Protein AF-A0A8C7Y6M4-F1 (afdb_monomer)

pLDDT: mean 75.12, std 17.54, range [33.47, 97.0]

Secondary structure (DSSP, 8-state):
------------TT-TT-EEETTTTEEEEESSSS-EEEE-TTSPPPHHHHHHHHHHHHHTT--S--SPPPTT----TTS-----B-TTSPBPSEEE-SSS-EEEB-TTS-B-B--B-TT--------PPP--EETTEEPP-SS-------SS--B----TTHHHHHHHHHHHHHHHHHHHHHHHHHSPPP----------

Mean predicted aligned error: 16.29 Å

Nearest PDB structures (foldseek):
  7e5n-assembly1_A  TM=7.421E-01  e=2.766E-10  Homo sapiens
  7pee-assembly1_D  TM=7.425E-01  e=8.033E-10  Homo sapiens
  4mzv-assembly1_A-2  TM=7.504E-01  e=1.705E-09  Homo sapiens
  6i07-assembly1_D  TM=7.768E-01  e=2.376E-08  Homo sapiens
  7e5n-assembly1_C  TM=7.749E-01  e=1.140E-07  Homo sapiens

Radius of gyration: 32.83 Å; Cα contacts (8 Å, |Δi|>4): 207; chains: 1; bounding box: 88×49×123 Å

Structure (mmCIF, N/CA/C/O backbone):
data_AF-A0A8C7Y6M4-F1
#
_entry.id   AF-A0A8C7Y6M4-F1
#
loop_
_atom_site.group_PDB
_atom_site.id
_atom_site.type_symbol
_atom_site.label_atom_id
_atom_site.label_alt_id
_atom_site.label_comp_id
_atom_site.label_asym_id
_atom_site.label_entity_id
_atom_site.label_seq_id
_atom_site.pdbx_PDB_ins_code
_atom_site.Cartn_x
_atom_site.Cartn_y
_atom_site.Cartn_z
_atom_site.occupancy
_atom_site.B_iso_or_equiv
_atom_site.auth_seq_id
_atom_site.auth_comp_id
_atom_site.auth_asym_id
_atom_site.auth_atom_id
_atom_site.pdbx_PDB_model_num
ATOM 1 N N . MET A 1 1 ? -17.986 21.086 43.541 1.00 33.47 1 MET A N 1
ATOM 2 C CA . MET A 1 1 ? -17.209 19.844 43.356 1.00 33.47 1 MET A CA 1
ATOM 3 C C . MET A 1 1 ? -17.402 19.423 41.911 1.00 33.47 1 MET A C 1
ATOM 5 O O . MET A 1 1 ? -18.517 19.084 41.542 1.00 33.47 1 MET A O 1
ATOM 9 N N . VAL A 1 2 ? -16.382 19.585 41.070 1.00 33.97 2 VAL A N 1
ATOM 10 C CA . VAL A 1 2 ? -16.442 19.147 39.669 1.00 33.97 2 VAL A CA 1
ATOM 11 C C . VAL A 1 2 ? -16.167 17.649 39.679 1.00 33.97 2 VAL A C 1
ATOM 13 O O . VAL A 1 2 ? -15.094 17.223 40.099 1.00 33.97 2 VAL A O 1
ATOM 16 N N . VAL A 1 3 ? -17.170 16.852 39.317 1.00 37.72 3 VAL A N 1
ATOM 17 C CA . VAL A 1 3 ? -17.054 15.396 39.217 1.00 37.72 3 VAL A CA 1
ATOM 18 C C . VAL A 1 3 ? -16.193 15.103 37.990 1.00 37.72 3 VAL A C 1
ATOM 20 O O . VAL A 1 3 ? -16.656 15.220 36.859 1.00 37.72 3 VAL A O 1
ATOM 23 N N . GLY A 1 4 ? -14.914 14.795 38.209 1.00 37.56 4 GLY A N 1
ATOM 24 C CA . GLY A 1 4 ? -14.035 14.286 37.164 1.00 37.56 4 GLY A CA 1
ATOM 25 C C . GLY A 1 4 ? -14.528 12.909 36.740 1.00 37.56 4 GLY A C 1
ATOM 26 O O . GLY A 1 4 ? -14.414 11.952 37.503 1.00 37.56 4 GLY A O 1
ATOM 27 N N . ALA A 1 5 ? -15.120 12.819 35.550 1.00 41.88 5 ALA A N 1
ATOM 28 C CA . ALA A 1 5 ? -15.470 11.546 34.943 1.00 41.88 5 ALA A CA 1
ATOM 29 C C . ALA A 1 5 ? -14.181 10.734 34.749 1.00 41.88 5 ALA A C 1
ATOM 31 O O . ALA A 1 5 ? -13.287 11.136 34.005 1.00 41.88 5 ALA A O 1
ATOM 32 N N . SER A 1 6 ? -14.070 9.612 35.460 1.00 43.50 6 SER A N 1
ATOM 33 C CA . SER A 1 6 ? -13.035 8.610 35.222 1.00 43.50 6 SER A CA 1
ATOM 34 C C . SER A 1 6 ? -13.228 8.091 33.798 1.00 43.50 6 SER A C 1
ATOM 36 O O . SER A 1 6 ? -14.202 7.395 33.516 1.00 43.50 6 SER A O 1
ATOM 38 N N . ALA A 1 7 ? -12.357 8.504 32.877 1.00 52.38 7 ALA A N 1
ATOM 39 C CA . ALA A 1 7 ? -12.325 7.945 31.536 1.00 52.38 7 ALA A CA 1
ATOM 40 C C . ALA A 1 7 ? -11.950 6.465 31.676 1.00 52.38 7 ALA A C 1
ATOM 42 O O . ALA A 1 7 ? -10.819 6.141 32.032 1.00 52.38 7 ALA A O 1
ATOM 43 N N . GLN A 1 8 ? -12.917 5.571 31.470 1.00 54.97 8 GLN A N 1
ATOM 44 C CA . GLN A 1 8 ? -12.638 4.150 31.319 1.00 54.97 8 GLN A CA 1
ATOM 45 C C . GLN A 1 8 ? -11.722 3.984 30.111 1.00 54.97 8 GLN A C 1
ATOM 47 O O . GLN A 1 8 ? -12.104 4.276 28.978 1.00 54.97 8 GLN A O 1
ATOM 52 N N . ASP A 1 9 ? -10.490 3.585 30.403 1.00 70.44 9 ASP A N 1
ATOM 53 C CA . ASP A 1 9 ? -9.449 3.335 29.424 1.00 70.44 9 ASP A CA 1
ATOM 54 C C . ASP A 1 9 ? -9.858 2.093 28.634 1.00 70.44 9 ASP A C 1
ATOM 56 O O . ASP A 1 9 ? -9.961 0.994 29.187 1.00 70.44 9 ASP A O 1
ATOM 60 N N . CYS A 1 10 ? -10.187 2.266 27.359 1.00 84.31 10 CYS A N 1
ATOM 61 C CA . CYS A 1 10 ? -10.513 1.145 26.500 1.00 84.31 10 CYS A CA 1
ATOM 62 C C . CYS A 1 10 ? -9.476 0.966 25.415 1.00 84.31 10 CYS A C 1
ATOM 64 O O . CYS A 1 10 ? -8.839 1.912 24.967 1.00 84.31 10 CYS A O 1
ATOM 66 N N . LYS A 1 11 ? -9.264 -0.291 25.033 1.00 86.06 11 LYS A N 1
ATOM 67 C CA . LYS A 1 11 ? -8.116 -0.699 24.235 1.00 86.06 11 LYS A CA 1
ATOM 68 C C . LYS A 1 11 ? -8.550 -1.591 23.087 1.00 86.06 11 LYS A C 1
ATOM 70 O O . LYS A 1 11 ? -9.397 -2.464 23.246 1.00 86.06 11 LYS A O 1
ATOM 75 N N . CYS A 1 12 ? -7.911 -1.396 21.942 1.00 87.88 12 CYS A N 1
ATOM 76 C CA . CYS A 1 12 ? -8.071 -2.253 20.780 1.00 87.88 12 CYS A CA 1
ATOM 77 C C . CYS A 1 12 ? -7.123 -3.455 20.887 1.00 87.88 1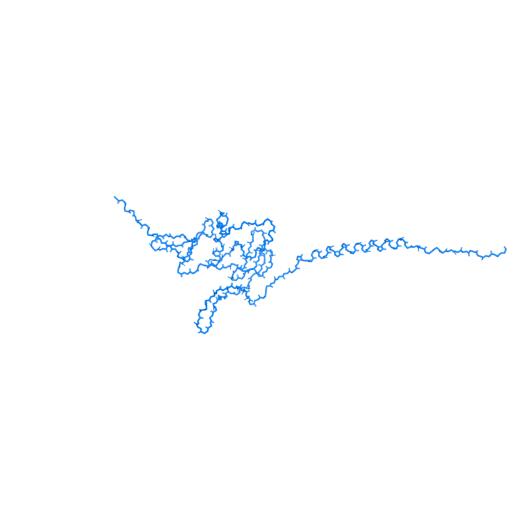2 CYS A C 1
ATOM 79 O O . CYS A 1 12 ? -5.908 -3.299 20.756 1.00 87.88 12 CYS A O 1
ATOM 81 N N . GLU A 1 13 ? -7.647 -4.660 21.118 1.00 84.31 13 GLU A N 1
ATOM 82 C CA . GLU A 1 13 ? -6.809 -5.867 21.226 1.00 84.31 13 GLU A CA 1
ATOM 83 C C . GLU A 1 13 ? -6.108 -6.204 19.903 1.00 84.31 13 GLU A C 1
ATOM 85 O O . GLU A 1 13 ? -4.919 -6.518 19.880 1.00 84.31 13 GLU A O 1
ATOM 90 N N . ASN A 1 14 ? -6.828 -6.061 18.788 1.00 82.44 14 ASN A N 1
ATOM 91 C CA . ASN A 1 14 ? -6.356 -6.445 17.458 1.00 82.44 14 ASN A CA 1
ATOM 92 C C . ASN A 1 14 ? -5.473 -5.386 16.774 1.00 82.44 14 ASN A C 1
ATOM 94 O O . ASN A 1 14 ? -5.022 -5.609 15.651 1.00 82.44 14 ASN A O 1
ATOM 98 N N . MET A 1 15 ? -5.230 -4.231 17.411 1.00 86.88 15 MET A N 1
ATOM 99 C CA . MET A 1 15 ? -4.454 -3.145 16.809 1.00 86.88 15 MET A CA 1
ATOM 100 C C . MET A 1 15 ? -3.621 -2.379 17.839 1.00 86.88 15 MET A C 1
ATOM 102 O O . MET A 1 15 ? -4.093 -1.459 18.503 1.00 86.88 15 MET A O 1
ATOM 106 N N . LYS A 1 16 ? -2.329 -2.723 17.922 1.00 86.31 16 LYS A N 1
ATOM 107 C CA . LYS A 1 16 ? -1.387 -2.147 18.898 1.00 86.31 16 LYS A CA 1
ATOM 108 C C . LYS A 1 16 ? -1.170 -0.638 18.735 1.00 86.31 16 LYS A C 1
ATOM 110 O O . LYS A 1 16 ? -0.804 0.023 19.701 1.00 86.31 16 LYS A O 1
ATOM 115 N N . TRP A 1 17 ? -1.337 -0.102 17.527 1.00 88.44 17 TRP A N 1
ATOM 116 C CA . TRP A 1 17 ? -1.094 1.318 17.238 1.00 88.44 17 TRP A CA 1
ATOM 117 C C . TRP A 1 17 ? -2.363 2.175 17.267 1.00 88.44 17 TRP A C 1
ATOM 119 O O . TRP A 1 17 ? -2.316 3.314 16.810 1.00 88.44 17 TRP 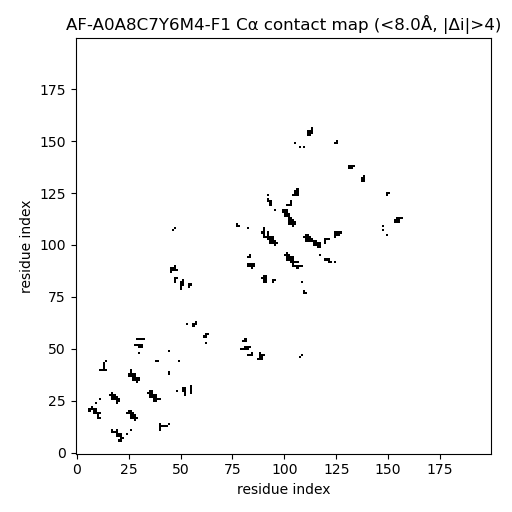A O 1
ATOM 129 N N . ALA A 1 18 ? -3.481 1.634 17.757 1.00 91.19 18 ALA A N 1
ATOM 130 C CA . ALA A 1 18 ? -4.722 2.381 17.887 1.00 91.19 18 ALA A CA 1
ATOM 131 C C . ALA A 1 18 ? -4.731 3.255 19.146 1.00 91.19 18 ALA A C 1
ATOM 133 O O . ALA A 1 18 ? -4.319 2.809 20.218 1.00 91.19 18 ALA A O 1
ATOM 134 N N . SER A 1 19 ? -5.267 4.463 19.010 1.00 91.81 19 SER A N 1
ATOM 135 C CA . SER A 1 19 ? -5.613 5.354 20.117 1.00 91.81 19 SER A CA 1
ATOM 136 C C . SER A 1 19 ? -7.120 5.297 20.322 1.00 91.81 19 SER A C 1
ATOM 138 O O . SER A 1 19 ? -7.868 5.539 19.381 1.00 91.81 19 SER A O 1
ATOM 140 N N . CYS A 1 20 ? -7.572 4.958 21.526 1.00 92.06 20 CYS A N 1
ATOM 141 C CA . CYS A 1 20 ? -8.987 4.760 21.829 1.00 92.06 20 CYS A CA 1
ATOM 142 C C . CYS A 1 20 ? -9.438 5.696 22.951 1.00 92.06 20 CYS A C 1
ATOM 144 O O . CYS A 1 20 ? -8.702 5.891 23.918 1.00 92.06 20 CYS A O 1
ATOM 146 N N . THR A 1 21 ? -10.636 6.269 22.834 1.00 90.25 21 THR A N 1
ATOM 147 C CA . THR A 1 21 ? -11.189 7.190 23.836 1.00 90.25 21 THR A CA 1
ATOM 148 C C . THR A 1 21 ? -12.655 6.889 24.162 1.00 90.25 21 THR A C 1
ATOM 150 O O . THR A 1 21 ? -13.462 6.592 23.281 1.00 90.25 21 THR A O 1
ATOM 153 N N . GLY A 1 22 ? -12.986 7.012 25.455 1.00 80.94 22 GLY A N 1
ATOM 154 C CA . GLY A 1 22 ? -14.348 7.106 25.993 1.00 80.94 22 GLY A CA 1
ATOM 155 C C . GLY A 1 22 ? -15.221 5.839 25.937 1.00 80.94 22 GLY A C 1
ATOM 156 O O . GLY A 1 22 ? -14.836 4.816 25.379 1.00 80.94 22 GLY A O 1
ATOM 157 N N . PRO A 1 23 ? -16.433 5.914 26.520 1.00 78.56 23 PRO A N 1
ATOM 158 C CA . PRO A 1 23 ? -17.552 5.026 26.213 1.00 78.56 23 PRO A CA 1
ATO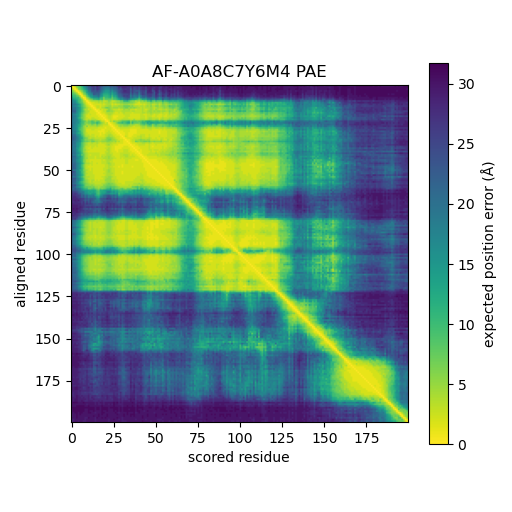M 159 C C . PRO A 1 23 ? -18.644 5.765 25.394 1.00 78.56 23 PRO A C 1
ATOM 161 O O . PRO A 1 23 ? -19.162 6.779 25.866 1.00 78.56 23 PRO A O 1
ATOM 164 N N . PRO A 1 24 ? -19.060 5.278 24.204 1.00 80.81 24 PRO A N 1
ATOM 165 C CA . PRO A 1 24 ? -18.582 4.081 23.511 1.00 80.81 24 PRO A CA 1
ATOM 166 C C . PRO A 1 24 ? -17.157 4.259 22.972 1.00 80.81 24 PRO A C 1
ATOM 168 O O . PRO A 1 24 ? -16.779 5.354 22.572 1.00 80.81 24 PRO A O 1
ATOM 171 N N . CYS A 1 25 ? -16.392 3.168 22.935 1.00 85.25 25 CYS A N 1
ATOM 172 C CA . CYS A 1 25 ? -14.990 3.192 22.528 1.00 85.25 25 CYS A CA 1
ATOM 173 C C . CYS A 1 25 ? -14.816 3.582 21.072 1.00 85.25 25 CYS A C 1
ATOM 175 O O . CYS A 1 25 ? -15.139 2.812 20.166 1.00 85.25 25 CYS A O 1
ATOM 177 N N . GLN A 1 26 ? -14.261 4.770 20.864 1.00 90.44 26 GLN A N 1
ATOM 178 C CA . GLN A 1 26 ? -13.880 5.259 19.551 1.00 90.44 26 GLN A CA 1
ATOM 179 C C . GLN A 1 26 ? -12.375 5.106 19.400 1.00 90.44 26 GLN A C 1
ATOM 181 O O . GLN A 1 26 ? -11.612 5.720 20.139 1.00 90.44 26 GLN A O 1
ATOM 186 N N . CYS A 1 27 ? -11.957 4.263 18.459 1.00 92.44 27 CYS A N 1
ATOM 187 C CA . CYS A 1 27 ? -10.555 3.968 18.206 1.00 92.44 27 CYS A CA 1
ATOM 188 C C . CYS A 1 27 ? -10.128 4.508 16.845 1.00 92.44 27 CYS A C 1
ATOM 190 O O . CYS A 1 27 ? -10.840 4.345 15.852 1.00 92.44 27 CYS A O 1
ATOM 192 N N . THR A 1 28 ? -8.945 5.108 16.789 1.00 94.25 28 THR A N 1
ATOM 193 C CA . THR A 1 28 ? -8.355 5.649 15.565 1.00 94.25 28 THR A CA 1
ATOM 194 C C . THR A 1 28 ? -6.918 5.179 15.378 1.00 94.25 28 THR A C 1
ATOM 196 O O . THR A 1 28 ? -6.249 4.769 16.328 1.00 94.25 28 THR A O 1
ATOM 199 N N . ILE A 1 29 ? -6.436 5.227 14.137 1.00 93.81 29 ILE A N 1
ATOM 200 C CA . ILE A 1 29 ? -5.030 5.002 13.781 1.00 93.81 29 ILE A CA 1
ATOM 201 C C . ILE A 1 29 ? -4.498 6.196 12.978 1.00 93.81 29 ILE A C 1
ATOM 203 O O . ILE A 1 29 ? -5.203 6.680 12.090 1.00 93.81 29 ILE A O 1
ATOM 207 N N . PRO A 1 30 ? -3.261 6.652 13.228 1.00 93.44 30 PRO A N 1
ATOM 208 C CA . PRO A 1 30 ? -2.703 7.794 12.513 1.00 93.44 30 PRO A CA 1
ATOM 209 C C . PRO A 1 30 ? -2.204 7.362 11.129 1.00 93.44 30 PRO A C 1
ATOM 211 O O . PRO A 1 30 ? -1.153 6.727 11.014 1.00 93.44 30 PRO A O 1
ATOM 214 N N . LEU A 1 31 ? -2.951 7.689 10.071 1.00 91.94 31 LEU A N 1
ATOM 215 C CA . LEU A 1 31 ? -2.537 7.411 8.689 1.00 91.94 31 LEU A CA 1
ATOM 216 C C . LEU A 1 31 ? -1.496 8.420 8.205 1.00 91.94 31 LEU A C 1
ATOM 218 O O . LEU A 1 31 ? -0.545 8.059 7.518 1.00 91.94 31 LEU A O 1
ATOM 222 N N . THR A 1 32 ? -1.658 9.692 8.556 1.00 89.56 32 THR A N 1
ATOM 223 C CA . THR A 1 32 ? -0.681 10.745 8.249 1.00 89.56 32 THR A CA 1
ATOM 224 C C . THR A 1 32 ? -0.407 11.572 9.504 1.00 89.56 32 THR A C 1
ATOM 226 O O . THR A 1 32 ? -0.785 11.185 10.608 1.00 89.56 32 THR A O 1
ATOM 229 N N . ARG A 1 33 ? 0.306 12.696 9.377 1.00 88.38 33 ARG A N 1
ATOM 230 C CA . ARG A 1 33 ? 0.545 13.595 10.518 1.00 88.38 33 ARG A CA 1
ATOM 231 C C . ARG A 1 33 ? -0.737 14.260 11.020 1.00 88.38 33 ARG A C 1
ATOM 233 O O . ARG A 1 33 ? -0.807 14.556 12.206 1.00 88.38 33 ARG A O 1
ATOM 240 N N . ASP A 1 34 ? -1.713 14.424 10.132 1.00 90.62 34 ASP A N 1
ATOM 241 C CA . ASP A 1 34 ? -2.904 15.246 10.360 1.00 90.62 34 ASP A CA 1
ATOM 242 C C . ASP A 1 34 ? -4.213 14.458 10.185 1.00 90.62 34 ASP A C 1
ATOM 244 O O . ASP A 1 34 ? -5.295 15.004 10.382 1.00 90.62 34 ASP A O 1
ATOM 248 N N . VAL A 1 35 ? -4.132 13.181 9.789 1.00 92.12 35 VAL A N 1
ATOM 249 C CA . VAL A 1 35 ? -5.301 12.339 9.508 1.00 92.12 35 VAL A CA 1
ATOM 250 C C . VAL A 1 35 ? -5.287 11.095 10.382 1.00 92.12 35 VAL A C 1
ATOM 252 O O . VAL A 1 35 ? -4.460 10.195 10.199 1.00 92.12 35 VAL A O 1
ATOM 255 N N . ASP A 1 36 ? -6.285 11.031 11.258 1.00 93.06 36 ASP A N 1
ATOM 256 C CA . ASP A 1 36 ? -6.616 9.870 12.071 1.00 93.06 36 ASP A CA 1
ATOM 257 C C . ASP A 1 36 ? -7.799 9.119 11.453 1.00 93.06 36 ASP A C 1
ATOM 259 O O . ASP A 1 36 ? -8.887 9.662 11.265 1.00 93.06 36 ASP A O 1
ATOM 263 N N . GLN A 1 37 ? -7.586 7.845 11.134 1.00 93.69 37 GLN A N 1
ATOM 264 C CA . GLN A 1 37 ? -8.600 6.982 10.544 1.00 93.69 37 GLN A CA 1
ATOM 265 C C . GLN A 1 37 ? -9.360 6.237 11.644 1.00 93.69 37 GLN A C 1
ATOM 267 O O . GLN A 1 37 ? -8.730 5.477 12.386 1.00 93.69 37 GLN A O 1
ATOM 272 N N . PRO A 1 38 ? -10.694 6.381 11.742 1.00 92.56 38 PRO A N 1
ATOM 273 C CA . PRO A 1 38 ? -11.496 5.575 12.653 1.00 92.56 38 PRO A CA 1
ATOM 274 C C . PRO A 1 38 ? -11.465 4.099 12.249 1.00 92.56 38 PRO A C 1
ATOM 276 O O . PRO A 1 38 ? -11.530 3.764 11.060 1.00 92.56 38 PRO A O 1
ATOM 279 N N . ILE A 1 39 ? -11.385 3.222 13.250 1.00 91.31 39 ILE A N 1
ATOM 280 C CA . ILE A 1 39 ? -11.340 1.770 13.073 1.00 91.31 39 ILE A CA 1
ATOM 281 C C . ILE A 1 39 ? -12.340 1.048 13.977 1.00 91.31 39 ILE A C 1
ATOM 283 O O . ILE A 1 39 ? -12.639 1.470 15.092 1.00 91.31 39 ILE A O 1
ATOM 287 N N . ASP A 1 40 ? -12.819 -0.091 13.486 1.00 89.56 40 ASP A N 1
ATOM 288 C CA . ASP A 1 40 ? -13.635 -1.043 14.238 1.00 89.56 40 ASP A CA 1
ATOM 289 C C . ASP A 1 40 ? -12.729 -2.151 14.789 1.00 89.56 40 ASP A C 1
ATOM 291 O O . ASP A 1 40 ? -12.228 -2.983 14.032 1.00 89.56 40 ASP A O 1
ATOM 295 N N . CYS A 1 41 ? -12.527 -2.175 16.108 1.00 87.69 41 CYS A N 1
ATOM 296 C CA . CYS A 1 41 ? -11.667 -3.152 16.788 1.00 87.69 41 CYS A CA 1
ATOM 297 C C . CYS A 1 41 ? -12.171 -4.601 16.722 1.00 87.69 41 CYS A C 1
ATOM 299 O O . CYS A 1 41 ? -11.412 -5.532 17.012 1.00 87.69 41 CYS A O 1
ATOM 301 N N . SER A 1 42 ? -13.422 -4.802 16.303 1.00 86.69 42 SER A N 1
ATOM 302 C CA . SER A 1 42 ? -14.012 -6.124 16.064 1.00 86.69 42 SER A CA 1
ATOM 303 C C . SER A 1 42 ? -13.553 -6.733 14.736 1.00 86.69 42 SER A C 1
ATOM 305 O O . SER A 1 42 ? -13.756 -7.922 14.490 1.00 86.69 42 SER A O 1
ATOM 307 N N . LYS A 1 43 ? -12.956 -5.925 13.852 1.00 87.81 43 LYS A N 1
ATOM 308 C CA . LYS A 1 43 ? -12.493 -6.331 12.524 1.00 87.81 43 LYS A CA 1
ATOM 309 C C . LYS A 1 43 ? -10.990 -6.120 12.399 1.00 87.81 43 LYS A C 1
ATOM 311 O O . LYS A 1 43 ? -10.385 -5.289 13.067 1.00 87.81 43 LYS A O 1
ATOM 316 N N . LEU A 1 44 ? -10.382 -6.882 11.494 1.00 88.94 44 LEU A N 1
ATOM 317 C CA . LEU A 1 44 ? -8.996 -6.644 11.114 1.00 88.94 44 LEU A CA 1
ATOM 318 C C . LEU A 1 44 ? -8.902 -5.332 10.334 1.00 88.94 44 LEU A C 1
ATOM 320 O O . LEU A 1 44 ? -9.652 -5.117 9.380 1.00 88.94 44 LEU A O 1
ATOM 324 N N . VAL A 1 45 ? -7.952 -4.488 10.730 1.00 91.50 45 VAL A N 1
ATOM 325 C CA . VAL A 1 45 ? -7.638 -3.249 10.017 1.00 91.50 45 VAL A CA 1
ATOM 326 C C . VAL A 1 45 ? -7.110 -3.592 8.614 1.00 91.50 45 VAL A C 1
ATOM 328 O O . VAL A 1 45 ? -6.272 -4.491 8.484 1.00 91.50 45 VAL A O 1
ATOM 331 N N . PRO A 1 46 ? -7.567 -2.896 7.557 1.00 92.25 46 PRO A N 1
ATOM 332 C CA . PRO A 1 46 ? -7.085 -3.114 6.198 1.00 92.25 46 PRO A CA 1
ATOM 333 C C . PRO A 1 46 ? -5.561 -3.002 6.067 1.00 92.25 46 PRO A C 1
ATOM 335 O O . PRO A 1 46 ? -4.928 -2.117 6.646 1.00 92.25 46 PRO A O 1
ATOM 338 N N . LYS A 1 47 ? -4.966 -3.874 5.242 1.00 90.44 47 LYS A N 1
ATOM 339 C CA . LYS A 1 47 ? -3.507 -3.949 5.051 1.00 90.44 47 LYS A CA 1
ATOM 340 C C . LYS A 1 47 ? -2.904 -2.623 4.573 1.00 90.44 47 LYS A C 1
ATOM 342 O O . LYS A 1 47 ? -1.831 -2.262 5.045 1.00 90.44 47 LYS A O 1
ATOM 347 N N . CYS A 1 48 ? -3.584 -1.892 3.685 1.00 92.56 48 CYS A N 1
ATOM 348 C CA . CYS A 1 48 ? -3.082 -0.612 3.179 1.00 92.56 48 CYS A CA 1
ATOM 349 C C . CYS A 1 48 ? -2.915 0.415 4.307 1.00 92.56 48 CYS A C 1
ATOM 351 O O . CYS A 1 48 ? -1.856 1.024 4.441 1.00 92.56 48 CYS A O 1
ATOM 353 N N . PHE A 1 49 ? -3.918 0.534 5.184 1.00 94.44 49 PHE A N 1
ATOM 354 C CA . PHE A 1 49 ? -3.845 1.399 6.360 1.00 94.44 49 PHE A CA 1
ATOM 355 C C . PHE A 1 49 ? -2.718 0.985 7.303 1.00 94.44 49 PHE A C 1
ATOM 357 O O . PHE A 1 49 ? -1.941 1.836 7.723 1.00 94.44 49 PHE A O 1
ATOM 364 N N . LEU A 1 50 ? -2.568 -0.313 7.582 1.00 92.25 50 LEU A N 1
ATOM 365 C CA . LEU A 1 50 ? -1.470 -0.813 8.417 1.00 92.25 50 LEU A CA 1
ATOM 366 C C . LEU A 1 50 ? -0.093 -0.462 7.841 1.00 92.25 50 LEU A C 1
ATOM 368 O O . LEU A 1 50 ? 0.776 -0.000 8.577 1.00 92.25 50 LEU A O 1
ATOM 372 N N . MET A 1 51 ? 0.097 -0.642 6.532 1.00 91.00 51 MET A N 1
ATOM 373 C CA . MET A 1 51 ? 1.346 -0.288 5.854 1.00 91.00 51 MET A CA 1
ATOM 374 C C . MET A 1 51 ? 1.620 1.216 5.923 1.00 91.00 51 MET A C 1
ATOM 376 O O . MET A 1 51 ? 2.741 1.614 6.232 1.00 91.00 51 MET A O 1
ATOM 380 N N . LYS A 1 52 ? 0.598 2.052 5.711 1.00 92.38 52 LYS A N 1
ATOM 381 C CA . LYS A 1 52 ? 0.718 3.510 5.823 1.00 92.38 52 LYS A CA 1
ATOM 382 C C . LYS A 1 52 ? 1.088 3.954 7.248 1.00 92.38 52 LYS A C 1
ATOM 384 O O . LYS A 1 52 ? 2.014 4.746 7.412 1.00 92.38 52 LYS A O 1
ATOM 389 N N . VAL A 1 53 ? 0.449 3.391 8.279 1.00 92.62 53 VAL A N 1
ATOM 390 C CA . VAL A 1 53 ? 0.798 3.663 9.689 1.00 92.62 53 VAL A CA 1
ATOM 391 C C . VAL A 1 53 ? 2.246 3.257 9.981 1.00 92.62 53 VAL A C 1
ATOM 393 O O . VAL A 1 53 ? 2.980 4.027 10.598 1.00 92.62 53 VAL A O 1
ATOM 396 N N . GLU A 1 54 ? 2.689 2.082 9.523 1.00 90.19 54 GLU A N 1
ATOM 397 C CA . GLU A 1 54 ? 4.072 1.626 9.729 1.00 90.19 54 GLU A CA 1
ATOM 398 C C . GLU A 1 54 ? 5.078 2.576 9.065 1.00 90.19 54 GLU A C 1
ATOM 400 O O . GLU A 1 54 ? 6.085 2.938 9.674 1.00 90.19 54 GLU A O 1
ATOM 405 N N . MET A 1 55 ? 4.791 3.058 7.850 1.00 88.25 55 MET A N 1
ATOM 406 C CA . MET A 1 55 ? 5.661 4.025 7.172 1.00 88.25 55 MET A CA 1
ATOM 407 C C . MET A 1 55 ? 5.689 5.381 7.878 1.00 88.25 55 MET A C 1
ATOM 409 O O . MET A 1 55 ? 6.762 5.970 8.030 1.00 88.25 55 MET A O 1
ATOM 413 N N . LEU A 1 56 ? 4.552 5.852 8.399 1.00 90.06 56 LEU A N 1
ATOM 414 C CA . LEU A 1 56 ? 4.508 7.060 9.220 1.00 90.06 56 LEU A CA 1
ATOM 415 C C . LEU A 1 56 ? 5.345 6.898 10.495 1.00 90.06 56 LEU A C 1
ATOM 417 O O . LEU A 1 56 ? 6.115 7.795 10.843 1.00 90.06 56 LEU A O 1
ATOM 421 N N . ARG A 1 57 ? 5.238 5.761 11.187 1.00 89.75 57 ARG A N 1
ATOM 422 C CA . ARG A 1 57 ? 6.036 5.469 12.390 1.00 89.75 57 ARG A CA 1
ATOM 423 C C . ARG A 1 57 ? 7.526 5.420 12.069 1.00 89.75 57 ARG A C 1
ATOM 425 O O . ARG A 1 57 ? 8.321 6.054 12.763 1.00 89.75 57 ARG A O 1
ATOM 432 N N . ARG A 1 58 ? 7.892 4.768 10.964 1.00 86.06 58 ARG A N 1
ATOM 433 C CA . ARG A 1 58 ? 9.263 4.738 10.444 1.00 86.06 58 ARG A CA 1
ATOM 434 C C . ARG A 1 58 ? 9.791 6.141 10.146 1.00 86.06 58 ARG A C 1
ATOM 436 O O . ARG A 1 58 ? 10.913 6.457 10.529 1.00 86.06 58 ARG A O 1
ATOM 443 N N . SER A 1 59 ? 8.966 7.016 9.564 1.00 85.25 59 SER A N 1
ATOM 444 C CA . SER A 1 59 ? 9.329 8.421 9.307 1.00 85.25 59 SER A CA 1
ATOM 445 C C . SER A 1 59 ? 9.612 9.222 10.587 1.00 85.25 59 SER A C 1
ATOM 447 O O . SER A 1 59 ? 10.364 10.192 10.555 1.00 85.25 59 SER A O 1
ATOM 449 N N . LYS A 1 60 ? 9.042 8.803 11.726 1.00 87.50 60 LYS A N 1
ATOM 450 C CA . LYS A 1 60 ? 9.262 9.388 13.058 1.00 87.50 60 LYS A CA 1
ATOM 451 C C . LYS A 1 60 ? 10.405 8.711 13.831 1.00 87.50 60 LYS A C 1
ATOM 453 O O . LYS A 1 60 ? 10.552 8.960 15.024 1.00 87.50 60 LYS A O 1
ATOM 458 N N . GLY A 1 61 ? 11.182 7.830 13.194 1.00 82.12 61 GLY A N 1
ATOM 459 C CA . GLY A 1 61 ? 12.260 7.081 13.850 1.00 82.12 61 GLY A CA 1
ATOM 460 C C . GLY A 1 61 ? 11.773 5.970 14.788 1.00 82.12 61 GLY A C 1
ATOM 461 O O . GLY A 1 61 ? 12.551 5.450 15.579 1.00 82.12 61 GLY A O 1
ATOM 462 N N . GLN A 1 62 ? 10.494 5.595 14.713 1.00 82.00 62 GLN A N 1
ATOM 463 C CA . GLN A 1 62 ? 9.881 4.531 15.514 1.00 82.00 62 GLN A CA 1
ATOM 464 C C . GLN A 1 62 ? 9.747 3.240 14.692 1.00 82.00 62 GLN A C 1
ATOM 466 O O . GLN A 1 62 ? 8.676 2.628 14.666 1.00 82.00 62 GLN A O 1
ATOM 471 N N . ASP A 1 63 ? 10.813 2.869 13.975 1.00 71.50 63 ASP A N 1
ATOM 472 C CA . ASP A 1 63 ? 10.862 1.645 13.168 1.00 71.50 63 ASP A CA 1
ATOM 473 C C . ASP A 1 63 ? 10.837 0.413 14.088 1.00 71.50 63 ASP A C 1
ATOM 475 O O . ASP A 1 63 ? 11.501 0.372 15.126 1.00 71.50 63 ASP A O 1
ATOM 479 N N . THR A 1 64 ? 10.049 -0.596 13.722 1.00 66.94 64 THR A N 1
ATOM 480 C CA . THR A 1 64 ? 10.025 -1.883 14.425 1.00 66.94 64 THR A CA 1
ATOM 481 C C . THR A 1 64 ? 11.192 -2.785 14.010 1.00 66.94 64 THR A C 1
ATOM 483 O O . THR A 1 64 ? 11.514 -3.742 14.718 1.00 66.94 64 THR A O 1
ATOM 486 N N . ARG A 1 65 ? 11.867 -2.474 12.893 1.00 63.59 65 ARG A N 1
ATOM 487 C CA . ARG A 1 65 ? 13.056 -3.185 12.416 1.00 63.59 65 ARG A CA 1
ATOM 488 C C . ARG A 1 65 ? 14.294 -2.725 13.175 1.00 63.59 65 ARG A C 1
ATOM 490 O O . ARG A 1 65 ? 14.796 -1.623 13.001 1.00 63.59 65 ARG A O 1
ATOM 497 N N . THR A 1 66 ? 14.820 -3.628 13.990 1.00 54.59 66 THR A N 1
ATOM 498 C CA . THR A 1 66 ? 16.016 -3.426 14.824 1.00 54.59 66 THR A CA 1
ATOM 499 C C . THR A 1 66 ? 17.321 -3.429 14.016 1.00 54.59 66 THR A C 1
ATOM 501 O O . THR A 1 66 ? 18.369 -3.051 14.531 1.00 54.59 66 THR A O 1
ATOM 504 N N . VAL A 1 67 ? 17.276 -3.856 12.750 1.00 57.06 67 VAL A N 1
ATOM 505 C CA . VAL A 1 67 ? 18.444 -3.967 11.869 1.00 57.06 67 VAL A CA 1
ATOM 506 C C . VAL A 1 67 ? 18.474 -2.751 10.949 1.00 57.06 67 VAL A C 1
ATOM 508 O O . VAL A 1 67 ? 17.622 -2.603 10.072 1.00 57.06 67 VAL A O 1
ATOM 511 N N . GLY A 1 68 ? 19.435 -1.858 11.189 1.00 55.25 68 GLY A N 1
ATOM 512 C CA . GLY A 1 68 ? 19.667 -0.672 10.369 1.00 55.25 68 GLY A CA 1
ATOM 513 C C . GLY A 1 68 ? 19.912 -1.012 8.895 1.00 55.25 68 GLY A C 1
ATOM 514 O O . GLY A 1 68 ? 20.317 -2.121 8.547 1.00 55.25 68 GLY A O 1
ATOM 515 N N . LYS A 1 69 ? 19.645 -0.035 8.024 1.00 49.16 69 LYS A N 1
ATOM 516 C CA . LYS A 1 69 ? 19.880 -0.112 6.577 1.00 49.16 69 LYS A CA 1
ATOM 517 C C . LYS A 1 69 ? 21.362 -0.456 6.308 1.00 49.16 69 LYS A C 1
ATOM 519 O O . LYS A 1 69 ? 22.208 0.359 6.664 1.00 49.16 69 LYS A O 1
ATOM 524 N N . PRO A 1 70 ? 21.691 -1.598 5.675 1.00 52.38 70 PRO A N 1
ATOM 525 C CA . PRO A 1 70 ? 23.052 -1.859 5.215 1.00 52.38 70 PRO A CA 1
ATOM 526 C C . PRO A 1 70 ? 23.418 -0.871 4.097 1.00 52.38 70 PRO A C 1
ATOM 528 O O . PRO A 1 70 ? 22.598 -0.627 3.209 1.00 52.38 70 PRO A O 1
ATOM 531 N N . GLU A 1 71 ? 24.631 -0.314 4.129 1.00 52.28 71 GLU A N 1
ATOM 532 C CA . GLU A 1 71 ? 25.103 0.686 3.152 1.00 52.28 71 GLU A CA 1
ATOM 533 C C . GLU A 1 71 ? 25.186 0.136 1.715 1.00 52.28 71 GLU A C 1
ATOM 535 O O . GLU A 1 71 ? 25.032 0.893 0.760 1.00 52.28 71 GLU A O 1
ATOM 540 N N . GLU A 1 72 ? 25.310 -1.186 1.560 1.00 50.09 72 GLU A N 1
ATOM 541 C CA . GLU A 1 72 ? 25.437 -1.878 0.266 1.00 50.09 72 GLU A CA 1
ATOM 542 C C . GLU A 1 72 ? 24.221 -2.757 -0.090 1.00 50.09 72 GLU A C 1
ATOM 544 O O . GLU A 1 72 ? 24.260 -3.561 -1.021 1.00 50.09 72 GLU A O 1
ATOM 549 N N . G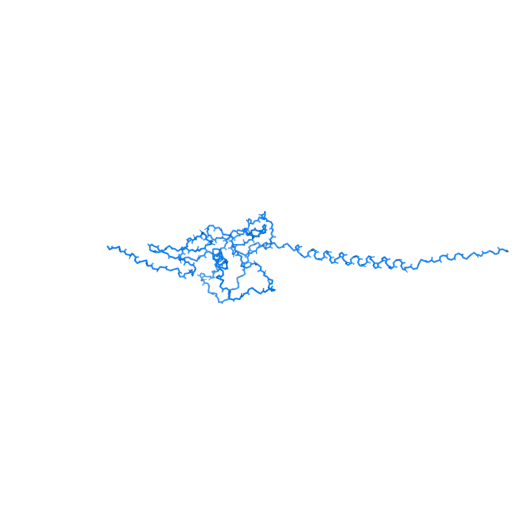LY A 1 73 ? 23.114 -2.637 0.648 1.00 39.78 73 GLY A N 1
ATOM 550 C CA . GLY A 1 73 ? 21.909 -3.404 0.351 1.00 39.78 73 GLY A CA 1
ATOM 551 C C . GLY A 1 73 ? 21.229 -2.886 -0.915 1.00 39.78 73 GLY A C 1
ATOM 552 O O . GLY A 1 73 ? 20.677 -1.784 -0.904 1.00 39.78 73 GLY A O 1
ATOM 553 N N . PHE A 1 74 ? 21.201 -3.685 -1.986 1.00 40.34 74 PHE A N 1
ATOM 554 C CA . PHE A 1 74 ? 20.253 -3.476 -3.080 1.00 40.34 74 PHE A CA 1
ATOM 555 C C . PHE A 1 74 ? 18.843 -3.601 -2.490 1.00 40.34 74 PHE A C 1
ATOM 557 O O . PHE A 1 74 ? 18.364 -4.697 -2.204 1.00 40.34 74 PHE A O 1
ATOM 564 N N . VAL A 1 75 ? 18.213 -2.460 -2.200 1.00 45.66 75 VAL A N 1
ATOM 565 C CA . VAL A 1 75 ? 16.838 -2.417 -1.709 1.00 45.66 75 VAL A CA 1
ATOM 566 C C . VAL A 1 75 ? 15.959 -2.821 -2.878 1.00 45.66 75 VAL A C 1
ATOM 568 O O . VAL A 1 75 ? 15.657 -1.994 -3.738 1.00 45.66 75 VAL A O 1
ATOM 571 N N . ASP A 1 76 ? 15.549 -4.085 -2.906 1.00 46.78 76 ASP A N 1
ATOM 572 C CA . ASP A 1 76 ? 14.379 -4.459 -3.680 1.00 46.78 76 ASP A CA 1
ATOM 573 C C . ASP A 1 76 ? 13.191 -3.750 -3.013 1.00 46.78 76 ASP A C 1
ATOM 575 O O . ASP A 1 76 ? 12.734 -4.113 -1.925 1.00 46.78 76 ASP A O 1
ATOM 579 N N . ASN A 1 77 ? 12.795 -2.615 -3.588 1.00 54.84 77 ASN A N 1
ATOM 580 C CA . ASN A 1 77 ? 11.884 -1.618 -3.004 1.00 54.84 77 ASN A CA 1
ATOM 581 C C . ASN A 1 77 ? 10.415 -2.083 -3.059 1.00 54.84 77 ASN A C 1
ATOM 583 O O . ASN A 1 77 ? 9.475 -1.302 -2.948 1.00 54.84 77 ASN A O 1
ATOM 587 N N . ASP A 1 78 ? 10.224 -3.383 -3.252 1.00 58.78 78 ASP A N 1
ATOM 588 C CA . ASP A 1 78 ? 9.010 -3.977 -3.790 1.00 58.78 78 ASP A CA 1
ATOM 589 C C . ASP A 1 78 ? 8.058 -4.462 -2.691 1.00 58.78 78 ASP A C 1
ATOM 591 O O . ASP A 1 78 ? 6.903 -4.786 -2.964 1.00 58.78 78 ASP A O 1
ATOM 595 N N . GLY A 1 79 ? 8.532 -4.518 -1.439 1.00 64.75 79 GLY A N 1
ATOM 596 C CA . GLY A 1 79 ? 7.768 -5.061 -0.312 1.00 64.75 79 GLY A CA 1
ATOM 597 C C . GLY A 1 79 ? 7.238 -4.031 0.688 1.00 64.75 79 GLY A C 1
ATOM 598 O O . GLY A 1 79 ? 6.196 -4.262 1.299 1.00 64.75 79 GLY A O 1
ATOM 599 N N . ILE A 1 80 ? 7.946 -2.914 0.895 1.00 76.00 80 ILE A N 1
ATOM 600 C CA . ILE A 1 80 ? 7.570 -1.882 1.872 1.00 76.00 80 ILE A CA 1
ATOM 601 C C . ILE A 1 80 ? 7.756 -0.491 1.260 1.00 76.00 80 ILE A C 1
ATOM 603 O O . ILE A 1 80 ? 8.871 -0.072 0.966 1.00 76.00 80 ILE A O 1
ATOM 607 N N . TYR A 1 81 ? 6.639 0.207 1.095 1.00 86.00 81 TYR A N 1
ATOM 608 C CA . TYR A 1 81 ? 6.515 1.563 0.563 1.00 86.00 81 TYR A CA 1
ATOM 609 C C . TYR A 1 81 ? 5.375 2.275 1.311 1.00 86.00 81 TYR A C 1
ATOM 611 O O . TYR A 1 81 ? 4.614 1.606 2.013 1.00 86.00 81 TYR A O 1
ATOM 619 N N . ASP A 1 82 ? 5.262 3.604 1.203 1.00 90.75 82 ASP A N 1
ATOM 620 C CA . ASP A 1 82 ? 4.101 4.353 1.717 1.00 90.75 82 ASP A CA 1
ATOM 621 C C . ASP A 1 82 ? 2.970 4.283 0.685 1.00 90.75 82 ASP A C 1
ATOM 623 O O . ASP A 1 82 ? 3.090 4.901 -0.374 1.00 90.75 82 ASP A O 1
ATOM 627 N N . PRO A 1 83 ? 1.909 3.490 0.922 1.00 93.06 83 PRO A N 1
ATOM 628 C CA . PRO A 1 83 ? 0.902 3.256 -0.093 1.00 93.06 83 PRO A CA 1
ATOM 629 C C . PRO A 1 83 ? -0.140 4.371 -0.129 1.00 93.06 83 PRO A C 1
ATOM 631 O O . PRO A 1 83 ? -0.508 4.953 0.890 1.00 93.06 83 PRO A O 1
ATOM 634 N N . GLU A 1 84 ? -0.722 4.599 -1.293 1.00 92.56 84 GLU A N 1
ATOM 635 C CA . GLU A 1 84 ? -2.006 5.265 -1.429 1.00 92.56 84 GLU A CA 1
ATOM 636 C C . GLU A 1 84 ? -3.148 4.270 -1.224 1.00 92.56 84 GLU A C 1
ATOM 638 O O . GLU A 1 84 ? -3.214 3.218 -1.872 1.00 92.56 84 GLU A O 1
ATOM 643 N N . CYS A 1 85 ? -4.066 4.631 -0.333 1.00 92.88 85 CYS A N 1
ATOM 644 C CA . CYS A 1 85 ? -5.231 3.829 0.008 1.00 92.88 85 CYS A CA 1
ATOM 645 C C . CYS A 1 85 ? -6.510 4.522 -0.464 1.00 92.88 85 CYS A C 1
ATOM 647 O O . CYS A 1 85 ? -6.595 5.751 -0.459 1.00 92.88 85 CYS A O 1
ATOM 649 N N . GLU A 1 86 ? -7.505 3.724 -0.832 1.00 91.38 86 GLU A N 1
ATOM 650 C CA . GLU A 1 86 ? -8.895 4.163 -0.926 1.00 91.38 86 GLU A CA 1
ATOM 651 C C . GLU A 1 86 ? -9.484 4.380 0.479 1.00 91.38 86 GLU A C 1
ATOM 653 O O . GLU A 1 86 ? -8.910 3.960 1.491 1.00 91.38 86 GLU A O 1
ATOM 658 N N . SER A 1 87 ? -10.654 5.016 0.556 1.00 90.56 87 SER A N 1
ATOM 659 C CA . SER A 1 87 ? -11.332 5.307 1.830 1.00 90.56 87 SER A CA 1
ATOM 660 C C . SER A 1 87 ? -11.768 4.055 2.604 1.00 90.56 87 SER A C 1
ATOM 662 O O . SER A 1 87 ? -11.912 4.109 3.823 1.00 90.56 87 SER A O 1
ATOM 664 N N . ASP A 1 88 ? -11.937 2.918 1.924 1.00 86.69 88 ASP A N 1
ATOM 665 C CA . ASP A 1 88 ? -12.250 1.617 2.528 1.00 86.69 88 ASP A CA 1
ATOM 666 C C . ASP A 1 88 ? -10.996 0.822 2.953 1.00 86.69 88 ASP A C 1
ATOM 668 O O . ASP A 1 88 ? -11.100 -0.288 3.484 1.00 86.69 88 ASP A O 1
ATOM 672 N N . GLY A 1 89 ? -9.802 1.386 2.741 1.00 89.25 89 GLY A N 1
ATOM 673 C CA . GLY A 1 89 ? -8.522 0.779 3.094 1.00 89.25 89 GLY A CA 1
ATOM 674 C C . GLY A 1 89 ? -7.995 -0.244 2.093 1.00 89.25 89 GLY A C 1
ATOM 675 O O . GLY A 1 89 ? -7.019 -0.941 2.397 1.00 89.25 89 GLY A O 1
ATOM 676 N N . LYS A 1 90 ? -8.592 -0.337 0.900 1.00 89.69 90 LYS A N 1
ATOM 677 C CA . LYS A 1 90 ? -7.976 -1.025 -0.240 1.00 89.69 90 LYS A CA 1
ATOM 678 C C . LYS A 1 90 ? -6.814 -0.212 -0.795 1.00 89.69 90 LYS A C 1
ATOM 680 O O . LYS A 1 90 ? -6.743 1.003 -0.630 1.00 89.69 90 LYS A O 1
ATOM 685 N N . PHE A 1 91 ? -5.898 -0.890 -1.475 1.00 90.38 91 PHE A N 1
ATOM 686 C CA . PHE A 1 91 ? -4.860 -0.209 -2.237 1.00 90.38 91 PHE A CA 1
ATOM 687 C C . PHE A 1 91 ? -5.479 0.454 -3.460 1.00 90.38 91 PHE A C 1
ATOM 689 O O . PHE A 1 91 ? -6.248 -0.184 -4.183 1.00 90.38 91 PHE A O 1
ATOM 696 N N . LYS A 1 92 ? -5.084 1.699 -3.729 1.00 91.25 92 LYS A N 1
ATOM 697 C CA . LYS A 1 92 ? -5.267 2.248 -5.070 1.00 91.25 92 LYS A CA 1
ATOM 698 C C . LYS A 1 92 ? -4.453 1.412 -6.049 1.00 91.25 92 LYS A C 1
ATOM 700 O O . LYS A 1 92 ? -3.289 1.110 -5.775 1.00 91.25 92 LYS A O 1
ATOM 705 N N . ALA A 1 93 ? -5.052 1.052 -7.182 1.00 88.94 93 ALA A N 1
ATOM 706 C CA . ALA A 1 93 ? -4.389 0.210 -8.176 1.00 88.94 93 ALA A CA 1
ATOM 707 C C . ALA A 1 93 ? -3.110 0.867 -8.712 1.00 88.94 93 ALA A C 1
ATOM 709 O O . ALA A 1 93 ? -2.120 0.177 -8.922 1.00 88.94 93 ALA A O 1
ATOM 710 N N . LYS A 1 94 ? -3.109 2.197 -8.871 1.00 91.00 94 LYS A N 1
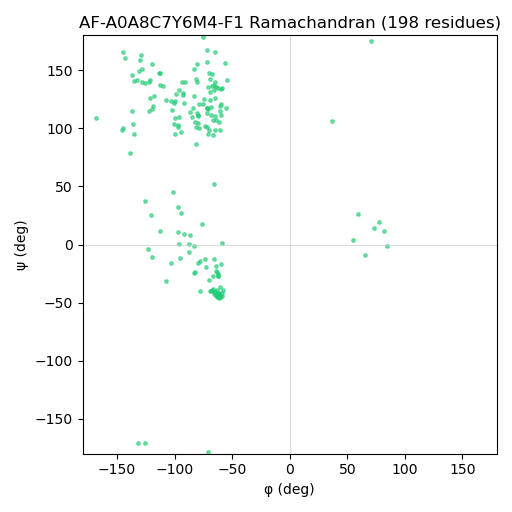ATOM 711 C CA . LYS A 1 94 ? -1.923 2.997 -9.192 1.00 91.00 94 LYS A CA 1
ATOM 712 C C . LYS A 1 94 ? -1.272 3.519 -7.911 1.00 91.00 94 LYS A C 1
ATOM 714 O O . LYS A 1 94 ? -1.948 4.112 -7.076 1.00 91.00 94 LYS A O 1
ATOM 719 N N . GLN A 1 95 ? 0.035 3.330 -7.792 1.00 92.50 95 GLN A N 1
ATOM 720 C CA . GLN A 1 95 ? 0.879 3.827 -6.704 1.00 92.50 95 GLN A CA 1
ATOM 721 C C . GLN A 1 95 ? 1.978 4.704 -7.292 1.00 92.50 95 GLN A C 1
ATOM 723 O O . GLN A 1 95 ? 2.495 4.371 -8.356 1.00 92.50 95 GLN A O 1
ATOM 728 N N . CYS A 1 96 ? 2.340 5.799 -6.622 1.00 90.38 96 CYS A N 1
ATOM 729 C CA . CYS A 1 96 ? 3.336 6.747 -7.121 1.00 90.38 96 CYS A CA 1
ATOM 730 C C . CYS A 1 96 ? 4.298 7.196 -6.010 1.00 90.38 96 CYS A C 1
ATOM 732 O O . CYS A 1 96 ? 3.902 7.350 -4.859 1.00 90.38 96 CYS A O 1
ATOM 734 N N . ASN A 1 97 ? 5.566 7.444 -6.353 1.00 83.69 97 ASN A N 1
ATOM 735 C CA . ASN A 1 97 ? 6.613 7.847 -5.398 1.00 83.69 97 ASN A CA 1
ATOM 736 C C . ASN A 1 97 ? 6.844 9.374 -5.343 1.00 83.69 97 ASN A C 1
ATOM 738 O O . ASN A 1 97 ? 7.972 9.821 -5.179 1.00 83.69 97 ASN A O 1
ATOM 742 N N . ASN A 1 98 ? 5.818 10.205 -5.548 1.00 77.12 98 ASN A N 1
ATOM 743 C CA . ASN A 1 98 ? 5.924 11.682 -5.569 1.00 77.12 98 ASN A CA 1
ATOM 744 C C . ASN A 1 98 ? 6.964 12.291 -6.552 1.00 77.12 98 ASN A C 1
ATOM 746 O O . ASN A 1 98 ? 7.138 13.505 -6.573 1.00 77.12 98 ASN A O 1
ATOM 750 N N . THR A 1 99 ? 7.643 11.481 -7.373 1.00 70.31 99 THR A N 1
ATOM 751 C CA . THR A 1 99 ? 8.725 11.866 -8.299 1.00 70.31 99 THR A CA 1
ATOM 752 C C . THR A 1 99 ? 8.429 11.406 -9.731 1.00 70.31 99 THR A C 1
ATOM 754 O O . THR A 1 99 ? 9.317 10.915 -10.420 1.00 70.31 99 THR A O 1
ATOM 757 N N . GLU A 1 100 ? 7.160 11.478 -10.146 1.00 79.75 100 GLU A N 1
ATOM 758 C CA . GLU A 1 100 ? 6.633 11.051 -11.463 1.00 79.75 100 GLU A CA 1
ATOM 759 C C . GLU A 1 100 ? 6.705 9.545 -11.778 1.00 79.75 100 GLU A C 1
ATOM 761 O O . GLU A 1 100 ? 6.086 9.092 -12.737 1.00 79.75 100 GLU A O 1
ATOM 766 N N . GLU A 1 101 ? 7.383 8.749 -10.951 1.00 88.75 101 GLU A N 1
ATOM 767 C CA . GLU A 1 101 ? 7.376 7.290 -11.053 1.00 88.75 101 GLU A CA 1
ATOM 768 C C . GLU A 1 101 ? 6.093 6.700 -10.455 1.00 88.75 101 GLU A C 1
ATOM 770 O O . GLU A 1 101 ? 5.842 6.847 -9.253 1.00 88.75 101 GLU A O 1
ATOM 775 N N . CYS A 1 102 ? 5.332 5.968 -11.270 1.00 90.25 102 CYS A N 1
ATOM 776 C CA . CYS A 1 102 ? 4.133 5.242 -10.859 1.00 90.25 102 CYS A CA 1
ATOM 777 C C . CYS A 1 102 ? 4.172 3.769 -11.296 1.00 90.25 102 CYS A C 1
ATOM 779 O O . CYS A 1 102 ? 4.775 3.422 -12.307 1.00 90.25 102 CYS A O 1
ATOM 781 N N . TRP A 1 103 ? 3.520 2.885 -10.543 1.00 90.06 103 TRP A N 1
ATOM 782 C CA . TRP A 1 103 ? 3.396 1.453 -10.839 1.00 90.06 103 TRP A CA 1
ATOM 783 C C . TRP A 1 103 ? 2.013 0.934 -10.443 1.00 90.06 103 TRP A C 1
ATOM 785 O O . TRP A 1 103 ? 1.323 1.542 -9.622 1.00 90.06 103 TRP A O 1
ATOM 795 N N . CYS A 1 104 ? 1.610 -0.208 -11.003 1.00 88.12 104 CYS A N 1
ATOM 796 C CA . CYS A 1 104 ? 0.363 -0.863 -10.630 1.00 88.12 104 CYS A CA 1
ATOM 797 C C . CYS A 1 104 ? 0.587 -1.917 -9.533 1.00 88.12 104 CYS A C 1
ATOM 799 O O . CYS A 1 104 ? 1.570 -2.669 -9.573 1.00 88.12 104 CYS A O 1
ATOM 801 N N . VAL A 1 105 ? -0.332 -1.996 -8.567 1.00 86.62 105 VAL A N 1
ATOM 802 C CA . VAL A 1 105 ? -0.322 -2.968 -7.460 1.00 86.62 105 VAL A CA 1
ATOM 803 C C . VAL A 1 105 ? -1.644 -3.702 -7.341 1.00 86.62 105 VAL A C 1
ATOM 805 O O . VAL A 1 105 ? -2.705 -3.098 -7.475 1.00 86.62 105 VAL A O 1
ATOM 808 N N . ASN A 1 106 ? -1.594 -5.001 -7.058 1.00 82.38 106 ASN A N 1
ATOM 809 C CA . ASN A 1 106 ? -2.806 -5.796 -6.863 1.00 82.38 106 ASN A CA 1
ATOM 810 C C . ASN A 1 106 ? -3.525 -5.456 -5.542 1.00 82.38 106 ASN A C 1
ATOM 812 O O . ASN A 1 106 ? -3.083 -4.618 -4.753 1.00 82.38 106 ASN A O 1
ATOM 816 N N . SER A 1 107 ? -4.628 -6.155 -5.259 1.00 81.88 107 SER A N 1
ATOM 817 C CA . SER A 1 107 ? -5.429 -5.971 -4.037 1.00 81.88 107 SER A CA 1
ATOM 818 C C . SER A 1 107 ? -4.653 -6.212 -2.731 1.00 81.88 107 SER A C 1
ATOM 820 O O . SER A 1 107 ? -5.084 -5.775 -1.662 1.00 81.88 107 SER A O 1
ATOM 822 N N . ALA A 1 108 ? -3.491 -6.866 -2.801 1.00 83.50 108 ALA A N 1
ATOM 823 C CA . ALA A 1 108 ? -2.599 -7.088 -1.673 1.00 83.50 108 ALA A CA 1
ATOM 824 C C . ALA A 1 108 ? -1.463 -6.057 -1.556 1.00 83.50 108 ALA A C 1
ATOM 826 O O . ALA A 1 108 ? -0.644 -6.183 -0.636 1.00 83.50 108 ALA A O 1
ATOM 827 N N . GLY A 1 109 ? -1.401 -5.071 -2.456 1.00 84.62 109 GLY A N 1
ATOM 828 C CA . GLY A 1 109 ? -0.344 -4.061 -2.505 1.00 84.62 109 GLY A CA 1
ATOM 829 C C . GLY A 1 109 ? 0.961 -4.569 -3.122 1.00 84.62 109 GLY A C 1
ATOM 830 O O . GLY A 1 109 ? 2.017 -4.001 -2.875 1.00 84.62 109 GLY A O 1
ATOM 831 N N . VAL A 1 110 ? 0.926 -5.665 -3.886 1.00 83.81 110 VAL A N 1
ATOM 832 C CA . VAL A 1 110 ? 2.119 -6.208 -4.553 1.00 83.81 110 VAL A CA 1
ATOM 833 C C . VAL A 1 110 ? 2.218 -5.639 -5.961 1.00 83.81 110 VAL A C 1
ATOM 835 O O . VAL A 1 110 ? 1.255 -5.706 -6.727 1.00 83.81 110 VAL A O 1
ATOM 838 N N . ARG A 1 111 ? 3.390 -5.100 -6.308 1.00 85.00 111 ARG A N 1
ATOM 839 C CA . ARG A 1 111 ? 3.695 -4.530 -7.628 1.00 85.00 111 ARG A CA 1
ATOM 840 C C . ARG A 1 111 ? 3.544 -5.567 -8.748 1.00 85.00 111 ARG A C 1
ATOM 842 O O . ARG A 1 111 ? 4.042 -6.684 -8.636 1.00 85.00 111 ARG A O 1
ATOM 849 N N . ARG A 1 112 ? 2.878 -5.180 -9.843 1.00 83.88 112 ARG A N 1
ATOM 850 C CA . ARG A 1 112 ? 2.614 -6.023 -11.032 1.00 83.88 112 ARG A CA 1
ATOM 851 C C . ARG A 1 112 ? 3.197 -5.475 -12.335 1.00 83.88 112 ARG A C 1
ATOM 853 O O . ARG A 1 112 ? 3.218 -6.189 -13.334 1.00 83.88 112 ARG A O 1
ATOM 860 N N . THR A 1 113 ? 3.675 -4.234 -12.323 1.00 81.56 113 THR A N 1
ATOM 861 C CA . THR A 1 113 ? 4.272 -3.563 -13.484 1.00 81.56 113 THR A CA 1
ATOM 862 C C . THR A 1 113 ? 5.623 -2.971 -13.124 1.00 81.56 113 THR A C 1
ATOM 864 O O . THR A 1 113 ? 5.944 -2.772 -11.948 1.00 81.56 113 THR A O 1
ATOM 867 N N . GLU A 1 114 ? 6.419 -2.641 -14.135 1.00 83.56 114 GLU A N 1
ATOM 868 C CA . GLU A 1 114 ? 7.534 -1.716 -13.942 1.00 83.56 114 GLU A CA 1
ATOM 869 C C . GLU A 1 114 ? 7.041 -0.318 -13.566 1.00 83.56 114 GLU A C 1
ATOM 871 O O . GLU A 1 114 ? 5.849 -0.005 -13.657 1.00 83.56 114 GLU A O 1
ATOM 876 N N . LYS A 1 115 ? 7.980 0.495 -13.085 1.00 87.56 115 LYS A N 1
ATOM 877 C CA . LYS A 1 115 ? 7.737 1.909 -12.847 1.00 87.56 115 LYS A CA 1
ATOM 878 C C . LYS A 1 115 ? 7.704 2.625 -14.190 1.00 87.56 115 LYS A C 1
ATOM 880 O O . LYS A 1 115 ? 8.649 2.532 -14.970 1.00 87.56 115 LYS A O 1
ATOM 885 N N . GLU A 1 116 ? 6.622 3.337 -14.435 1.00 86.12 116 GLU A N 1
ATOM 886 C CA . GLU A 1 116 ? 6.411 4.166 -15.612 1.00 86.12 116 GLU A CA 1
ATOM 887 C C . GLU A 1 116 ? 6.050 5.593 -15.169 1.00 86.12 116 GLU A C 1
ATOM 889 O O . GLU A 1 116 ? 6.162 5.940 -13.992 1.00 86.12 116 GLU A O 1
ATOM 894 N N . GLY A 1 117 ? 5.633 6.433 -16.116 1.00 86.44 117 GLY A N 1
ATOM 895 C CA . GLY A 1 117 ? 5.173 7.788 -15.828 1.00 86.44 117 GLY A CA 1
ATOM 896 C C . GLY A 1 117 ? 3.766 7.849 -15.204 1.00 86.44 117 GLY A C 1
ATOM 897 O O . GLY A 1 117 ? 3.066 6.838 -15.090 1.00 86.44 117 GLY A O 1
ATOM 898 N N . PRO A 1 118 ? 3.277 9.060 -14.883 1.00 86.25 118 PRO A N 1
ATOM 899 C CA . PRO A 1 118 ? 2.005 9.275 -14.182 1.00 86.25 118 PRO A CA 1
ATOM 900 C C . PRO A 1 118 ? 0.755 8.826 -14.958 1.00 86.25 118 PRO A C 1
ATOM 902 O O . PRO A 1 118 ? -0.305 8.610 -14.355 1.00 86.25 118 PRO A O 1
ATOM 905 N N . ASN A 1 119 ? 0.892 8.657 -16.277 1.00 86.62 119 ASN A N 1
ATOM 906 C CA . ASN A 1 119 ? -0.162 8.244 -17.205 1.00 86.62 119 ASN A CA 1
ATOM 907 C C . ASN A 1 119 ? -0.316 6.716 -17.336 1.00 86.62 119 ASN A C 1
ATOM 909 O O . ASN A 1 119 ? -1.056 6.264 -18.209 1.00 86.62 119 ASN A O 1
ATOM 913 N N . ILE A 1 120 ? 0.365 5.914 -16.506 1.00 86.56 120 ILE A N 1
ATOM 914 C CA . ILE A 1 120 ? 0.159 4.459 -16.474 1.00 86.56 120 ILE A CA 1
ATOM 915 C C . ILE A 1 120 ? -1.306 4.124 -16.139 1.00 86.56 120 ILE A C 1
ATOM 917 O O . ILE A 1 120 ? -1.895 4.705 -15.222 1.00 86.56 120 ILE A O 1
ATOM 921 N N . ASN A 1 121 ? -1.888 3.184 -16.889 1.00 88.06 121 ASN A N 1
ATOM 922 C CA . ASN A 1 121 ? -3.245 2.690 -16.672 1.00 88.06 121 ASN A CA 1
ATOM 923 C C . ASN A 1 121 ? -3.228 1.363 -15.884 1.00 88.06 121 ASN A C 1
ATOM 925 O O . ASN A 1 121 ? -2.532 0.429 -16.276 1.00 88.06 121 ASN A O 1
ATOM 929 N N . CYS A 1 122 ? -4.017 1.277 -14.808 1.00 84.38 122 CYS A N 1
ATOM 930 C CA . CYS A 1 122 ? -4.072 0.135 -13.889 1.00 84.38 122 CYS A CA 1
ATOM 931 C C . CYS A 1 122 ? -5.470 -0.521 -13.791 1.00 84.38 122 CYS A C 1
ATOM 933 O O . CYS A 1 122 ? -5.768 -1.151 -12.778 1.00 84.38 122 CYS A O 1
ATOM 935 N N . ASP A 1 123 ? -6.319 -0.398 -14.820 1.00 74.12 123 ASP A N 1
ATOM 936 C CA . ASP A 1 123 ? -7.751 -0.781 -14.838 1.00 74.12 123 ASP A CA 1
ATOM 937 C C . ASP A 1 123 ? -8.103 -2.261 -14.550 1.00 74.12 123 ASP A C 1
ATOM 939 O O . ASP A 1 123 ? -9.277 -2.633 -14.574 1.00 74.12 123 ASP A O 1
ATOM 943 N N . LYS A 1 124 ? -7.138 -3.143 -14.273 1.00 58.03 124 LYS A N 1
ATOM 944 C CA . LYS A 1 124 ? -7.391 -4.586 -14.162 1.00 58.03 124 LYS A CA 1
ATOM 945 C C . LYS A 1 124 ? -6.659 -5.251 -13.014 1.00 58.03 124 LY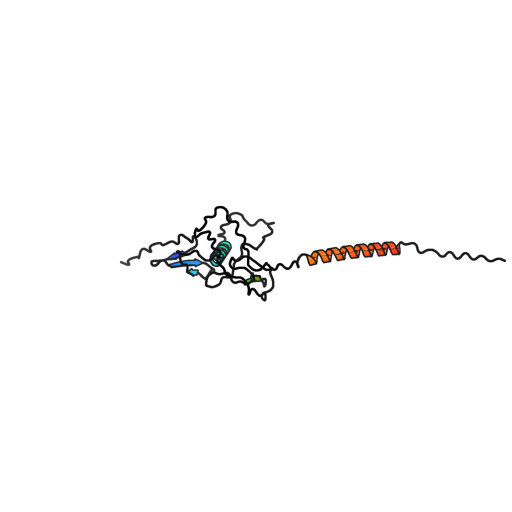S A C 1
ATOM 947 O O . LYS A 1 124 ? -5.654 -5.922 -13.223 1.00 58.03 124 LYS A O 1
ATOM 952 N N . LEU A 1 125 ? -7.173 -5.110 -11.795 1.00 54.16 125 LEU A N 1
ATOM 953 C CA . LEU A 1 125 ? -6.713 -5.916 -10.664 1.00 54.16 125 LEU A CA 1
ATOM 954 C C . LEU A 1 125 ? -7.931 -6.389 -9.867 1.00 54.16 125 LEU A C 1
ATOM 956 O O . LEU A 1 125 ? -8.589 -5.619 -9.170 1.00 54.16 125 LEU A O 1
ATOM 960 N N . ASP A 1 126 ? -8.257 -7.667 -10.055 1.00 52.62 126 ASP A N 1
ATOM 961 C CA . ASP A 1 126 ? -9.436 -8.334 -9.506 1.00 52.62 126 ASP A CA 1
ATOM 962 C C . ASP A 1 126 ? -9.365 -8.407 -7.964 1.00 52.62 126 ASP A C 1
ATOM 964 O O . ASP A 1 126 ? -8.330 -8.732 -7.374 1.00 52.62 126 ASP A O 1
ATOM 968 N N . GLN A 1 127 ? -10.459 -8.050 -7.286 1.00 49.69 127 GLN A N 1
ATOM 969 C CA . GLN A 1 127 ? -10.491 -7.755 -5.841 1.00 49.69 127 GLN A CA 1
ATOM 970 C C . GLN A 1 127 ? -10.891 -8.956 -4.965 1.00 49.69 127 GLN A C 1
ATOM 972 O O . GLN A 1 127 ? -11.430 -8.784 -3.868 1.00 49.69 127 GLN A O 1
ATOM 977 N N . ASN A 1 128 ? -10.642 -10.187 -5.408 1.00 51.00 128 ASN A N 1
ATOM 978 C CA . ASN A 1 128 ? -11.129 -11.356 -4.681 1.00 51.00 128 ASN A CA 1
ATOM 979 C C . ASN A 1 128 ? -10.306 -11.641 -3.410 1.00 51.00 128 ASN A C 1
ATOM 981 O O . ASN A 1 128 ? -9.100 -11.883 -3.441 1.00 51.00 128 ASN A O 1
ATOM 985 N N . LYS A 1 129 ? -10.989 -11.625 -2.258 1.00 49.94 129 LYS A N 1
ATOM 986 C CA . LYS A 1 129 ? -10.428 -11.945 -0.939 1.00 49.94 129 LYS A CA 1
ATOM 987 C C . LYS A 1 129 ? -10.154 -13.449 -0.840 1.00 49.94 129 LYS A C 1
ATOM 989 O O . LYS A 1 129 ? -11.085 -14.249 -0.859 1.00 49.94 129 LYS A O 1
ATOM 994 N N . PHE A 1 130 ? -8.890 -13.833 -0.670 1.00 58.00 130 PHE A N 1
ATOM 995 C CA . PHE A 1 130 ? -8.512 -15.233 -0.480 1.00 58.00 130 PHE A CA 1
ATOM 996 C C . PHE A 1 130 ? -8.943 -15.740 0.907 1.00 58.00 130 PHE A C 1
ATOM 998 O O . PHE A 1 130 ? -8.490 -15.240 1.939 1.00 58.00 130 PHE A O 1
ATOM 1005 N N . ALA A 1 131 ? -9.822 -16.741 0.933 1.00 58.41 131 ALA A N 1
ATOM 1006 C CA . ALA A 1 131 ? -10.199 -17.489 2.128 1.00 58.41 131 ALA A CA 1
ATOM 1007 C C . ALA A 1 131 ? -10.216 -18.989 1.779 1.00 58.41 131 ALA A C 1
ATOM 1009 O O . ALA A 1 131 ? -11.211 -19.470 1.236 1.00 58.41 131 ALA A O 1
ATOM 1010 N N . PRO A 1 132 ? -9.127 -19.738 2.032 1.00 61.50 132 PRO A N 1
ATOM 1011 C CA . PRO A 1 132 ? -9.074 -21.150 1.682 1.00 61.50 132 PRO A CA 1
ATOM 1012 C C . PRO A 1 132 ? -9.999 -21.942 2.611 1.00 61.50 132 PRO A C 1
ATOM 1014 O O . PRO A 1 132 ? -9.796 -21.986 3.826 1.00 61.50 132 PRO A O 1
ATOM 1017 N N . MET A 1 133 ? -11.026 -22.555 2.028 1.00 58.31 133 MET A N 1
ATOM 1018 C CA . MET A 1 133 ? -11.938 -23.482 2.697 1.00 58.31 133 MET A CA 1
ATOM 1019 C C . MET A 1 133 ? -11.814 -24.849 2.023 1.00 58.31 133 MET A C 1
ATOM 1021 O O . MET A 1 133 ? -11.952 -24.940 0.806 1.00 58.31 133 MET A O 1
ATOM 1025 N N . VAL A 1 134 ? -11.588 -25.912 2.796 1.00 64.19 134 VAL A N 1
ATOM 1026 C CA . VAL A 1 134 ? -11.656 -27.299 2.305 1.00 64.19 134 VAL A CA 1
ATOM 1027 C C . VAL A 1 134 ? -12.739 -28.010 3.107 1.00 64.19 134 VAL A C 1
ATOM 1029 O O . VAL A 1 134 ? -12.648 -28.096 4.328 1.00 64.19 134 VAL A O 1
ATOM 1032 N N . GLY A 1 135 ? -13.809 -28.452 2.439 1.00 69.12 135 GLY A N 1
ATOM 1033 C CA . GLY A 1 135 ? -14.901 -29.196 3.084 1.00 69.12 135 GLY A CA 1
ATOM 1034 C C . GLY A 1 135 ? -15.623 -28.454 4.221 1.00 69.12 135 GLY A C 1
ATOM 1035 O O . GLY A 1 135 ? -16.141 -29.096 5.126 1.00 69.12 135 GLY A O 1
ATOM 1036 N N . GLY A 1 136 ? -15.629 -27.115 4.219 1.00 74.81 136 GLY A N 1
ATOM 1037 C CA . GLY A 1 136 ? -16.250 -26.298 5.273 1.00 74.81 136 GLY A CA 1
ATOM 1038 C C . GLY A 1 136 ? -15.374 -26.047 6.509 1.00 74.81 136 GLY A C 1
ATOM 1039 O O . GLY A 1 136 ? -15.791 -25.314 7.403 1.00 74.81 136 GLY A O 1
ATOM 1040 N N . GLN A 1 137 ? -14.151 -26.586 6.559 1.00 61.69 137 GLN A N 1
ATOM 1041 C CA . GLN A 1 137 ? -13.189 -26.286 7.621 1.00 61.69 137 GLN A CA 1
ATOM 1042 C C . GLN A 1 137 ? -12.210 -25.185 7.204 1.00 61.69 137 GLN A C 1
ATOM 1044 O O . GLN A 1 137 ? -11.623 -25.200 6.118 1.00 61.69 137 GLN A O 1
ATOM 1049 N N . LYS A 1 138 ? -12.029 -24.218 8.109 1.00 59.12 138 LYS A N 1
ATOM 1050 C CA . LYS A 1 138 ? -11.041 -23.143 8.001 1.00 59.12 138 LYS A CA 1
ATOM 1051 C C . LYS A 1 138 ? -9.698 -23.663 8.512 1.00 59.12 138 LYS A C 1
ATOM 1053 O O . LYS A 1 138 ? -9.589 -24.036 9.678 1.00 59.12 138 LYS A O 1
ATOM 1058 N N . LEU A 1 139 ? -8.693 -23.706 7.641 1.00 63.44 139 LEU A N 1
ATOM 1059 C CA . LEU A 1 139 ? -7.393 -24.300 7.960 1.00 63.44 139 LEU A CA 1
ATOM 1060 C C . LEU A 1 139 ? -6.489 -23.328 8.738 1.00 63.44 139 LEU A C 1
ATOM 1062 O O . LEU A 1 139 ? -6.477 -22.124 8.477 1.00 63.44 139 LEU A O 1
ATOM 1066 N N . ASN A 1 140 ? -5.740 -23.878 9.697 1.00 55.16 140 ASN A N 1
ATOM 1067 C CA . ASN A 1 140 ? -4.696 -23.189 10.457 1.00 55.16 140 ASN A CA 1
ATOM 1068 C C . ASN A 1 140 ? -3.346 -23.357 9.736 1.00 55.16 140 ASN A C 1
ATOM 1070 O O . ASN A 1 140 ? -3.059 -24.441 9.231 1.00 55.16 140 ASN A O 1
ATOM 1074 N N . PHE A 1 141 ? -2.521 -22.310 9.688 1.00 60.62 141 PHE A N 1
ATOM 1075 C CA . PHE A 1 141 ? -1.265 -22.306 8.936 1.00 60.62 141 PHE A CA 1
ATOM 1076 C C . PHE A 1 141 ? -0.068 -22.029 9.851 1.00 60.62 141 PHE A C 1
ATOM 1078 O O . PHE A 1 141 ? -0.035 -21.016 10.543 1.00 60.62 141 PHE A O 1
ATOM 1085 N N . THR A 1 142 ? 0.938 -22.906 9.817 1.00 53.28 142 THR A N 1
ATOM 1086 C CA . THR A 1 142 ? 2.158 -22.820 10.644 1.00 53.28 142 THR A CA 1
ATOM 1087 C C . THR A 1 142 ? 3.392 -22.320 9.887 1.00 53.28 142 THR A C 1
ATOM 1089 O O . THR A 1 142 ? 4.330 -21.861 10.523 1.00 53.28 142 THR A O 1
ATOM 1092 N N . ASN A 1 143 ? 3.381 -22.324 8.548 1.00 40.16 143 ASN A N 1
ATOM 1093 C CA . ASN A 1 143 ? 4.383 -21.677 7.692 1.00 40.16 143 ASN A CA 1
ATOM 1094 C C . ASN A 1 143 ? 3.680 -21.126 6.446 1.00 40.16 143 ASN A C 1
ATOM 1096 O O . ASN A 1 143 ? 3.334 -21.880 5.539 1.00 40.16 143 ASN A O 1
ATOM 1100 N N . ILE A 1 144 ? 3.403 -19.821 6.426 1.00 50.47 144 ILE A N 1
ATOM 1101 C CA . ILE A 1 144 ? 2.659 -19.188 5.333 1.00 50.47 144 ILE A CA 1
ATOM 1102 C C . ILE A 1 144 ? 3.656 -18.564 4.360 1.00 50.47 144 ILE A C 1
ATOM 1104 O O . ILE A 1 144 ? 4.170 -17.474 4.601 1.00 50.47 144 ILE A O 1
ATOM 1108 N N . LEU A 1 145 ? 3.884 -19.230 3.233 1.00 44.38 145 LEU A N 1
ATOM 1109 C CA . LEU A 1 145 ? 4.504 -18.604 2.072 1.00 44.38 145 LEU A CA 1
ATOM 1110 C C . LEU A 1 145 ? 3.376 -18.118 1.155 1.00 44.38 145 LEU A C 1
ATOM 1112 O O . LEU A 1 145 ? 2.762 -18.905 0.437 1.00 44.38 145 LEU A O 1
ATOM 1116 N N . VAL A 1 146 ? 3.023 -16.831 1.258 1.00 57.12 146 VAL A N 1
ATOM 1117 C CA . VAL A 1 146 ? 1.939 -16.246 0.453 1.00 57.12 146 VAL A CA 1
ATOM 1118 C C . VAL A 1 146 ? 2.462 -15.961 -0.950 1.00 57.12 146 VAL A C 1
ATOM 1120 O O . VAL A 1 146 ? 3.110 -14.942 -1.183 1.00 57.12 146 VAL A O 1
ATOM 1123 N N . TYR A 1 147 ? 2.157 -16.845 -1.893 1.00 51.81 147 TYR A N 1
ATOM 1124 C CA . TYR A 1 147 ? 2.309 -16.552 -3.313 1.00 51.81 147 TYR A CA 1
ATOM 1125 C C . TYR A 1 147 ? 1.035 -15.875 -3.819 1.00 51.81 147 TYR A C 1
ATOM 1127 O O . TYR A 1 147 ? -0.036 -16.478 -3.832 1.00 51.81 147 TYR A O 1
ATOM 1135 N N . TYR A 1 148 ? 1.141 -14.610 -4.222 1.00 57.06 148 TYR A N 1
ATOM 1136 C CA . TYR A 1 148 ? 0.037 -13.896 -4.858 1.00 57.06 148 TYR A CA 1
ATOM 1137 C C . TYR A 1 148 ? -0.011 -14.279 -6.342 1.00 57.06 148 TYR A C 1
ATOM 1139 O O . TYR A 1 148 ? 0.793 -13.800 -7.146 1.00 57.06 148 TYR A O 1
ATOM 1147 N N . VAL A 1 149 ? -0.930 -15.181 -6.688 1.00 56.94 149 VAL A N 1
ATOM 1148 C CA . VAL A 1 149 ? -1.210 -15.580 -8.072 1.00 56.94 149 VAL A CA 1
ATOM 1149 C C . VAL A 1 149 ? -2.419 -14.779 -8.546 1.00 56.94 149 VAL A C 1
ATOM 1151 O O . VAL A 1 149 ? -3.547 -15.079 -8.165 1.00 56.94 149 VAL A O 1
ATOM 1154 N N . ASP A 1 150 ? -2.178 -13.729 -9.329 1.00 55.84 150 ASP A N 1
ATOM 1155 C CA . ASP A 1 150 ? -3.257 -12.977 -9.975 1.00 55.84 150 ASP A CA 1
ATOM 1156 C C . ASP A 1 150 ? -3.726 -13.701 -11.247 1.00 55.84 150 ASP A C 1
ATOM 1158 O O . ASP A 1 150 ? -2.973 -14.462 -11.858 1.00 55.84 150 ASP A O 1
ATOM 1162 N N . VAL A 1 151 ? -4.974 -13.440 -11.650 1.00 63.88 151 VAL A N 1
ATOM 1163 C CA . VAL A 1 151 ? -5.597 -14.008 -12.861 1.00 63.88 151 VAL A CA 1
ATOM 1164 C C . VAL A 1 151 ? -4.847 -13.583 -14.133 1.00 63.88 151 VAL A C 1
ATOM 1166 O O . VAL A 1 151 ? -4.825 -14.325 -15.113 1.00 63.88 151 VAL A O 1
ATOM 1169 N N . GLU A 1 152 ? -4.184 -12.420 -14.106 1.00 63.72 152 GLU A N 1
ATOM 1170 C CA . GLU A 1 152 ? -3.359 -11.911 -15.204 1.00 63.72 152 GLU A CA 1
ATOM 1171 C C . GLU A 1 152 ? -1.849 -11.932 -14.845 1.00 63.72 152 GLU A C 1
ATOM 1173 O O . GLU A 1 152 ? -1.451 -11.560 -13.726 1.00 63.72 152 GLU A O 1
ATOM 1178 N N . PRO A 1 153 ? -0.974 -12.369 -15.778 1.00 66.12 153 PRO A N 1
ATOM 1179 C CA . PRO A 1 153 ? 0.469 -12.383 -15.564 1.00 66.12 153 PRO A CA 1
ATOM 1180 C C . PRO A 1 153 ? 1.024 -10.951 -15.483 1.00 66.12 153 PRO A C 1
ATOM 1182 O O . PRO A 1 153 ? 0.523 -10.054 -16.161 1.00 66.12 153 PRO A O 1
ATOM 1185 N N . PRO A 1 154 ? 2.068 -10.710 -14.674 1.00 61.59 154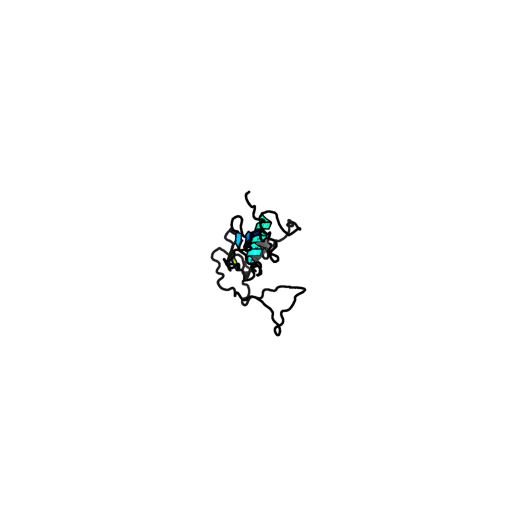 PRO A N 1
ATOM 1186 C CA . PRO A 1 154 ? 2.666 -9.388 -14.574 1.00 61.59 154 PRO A CA 1
ATOM 1187 C C . PRO A 1 154 ? 3.392 -9.023 -15.874 1.00 61.59 154 PRO A C 1
ATOM 1189 O O . PRO A 1 154 ? 4.042 -9.862 -16.503 1.00 61.59 154 PRO A O 1
ATOM 1192 N N . THR A 1 155 ? 3.317 -7.753 -16.264 1.00 63.12 155 THR A N 1
ATOM 1193 C CA . THR A 1 155 ? 3.995 -7.237 -17.456 1.00 63.12 155 THR A CA 1
ATOM 1194 C C . THR A 1 155 ? 5.281 -6.528 -17.042 1.00 63.12 155 THR A C 1
ATOM 1196 O O . THR A 1 155 ? 5.267 -5.347 -16.687 1.00 63.12 155 THR A O 1
ATOM 1199 N N . PHE A 1 156 ? 6.403 -7.247 -17.078 1.00 63.50 156 PHE A N 1
ATOM 1200 C CA . PHE A 1 156 ? 7.735 -6.665 -16.902 1.00 63.50 156 PHE A CA 1
ATOM 1201 C C . PHE A 1 156 ? 8.383 -6.460 -18.276 1.00 63.50 156 PHE A C 1
ATOM 1203 O O . PHE A 1 156 ? 8.474 -7.396 -19.072 1.00 63.50 156 PHE A O 1
ATOM 1210 N N . LYS A 1 157 ? 8.790 -5.227 -18.585 1.00 62.47 157 LYS A N 1
ATOM 1211 C CA . LYS A 1 157 ? 9.418 -4.865 -19.859 1.00 62.47 157 LYS A CA 1
ATOM 1212 C C . LYS A 1 157 ? 10.925 -4.780 -19.645 1.00 62.47 157 LYS A C 1
ATOM 1214 O O . LYS A 1 157 ? 11.421 -3.793 -19.133 1.00 62.47 157 LYS A O 1
ATOM 1219 N N . MET A 1 158 ? 11.669 -5.786 -20.101 1.00 58.31 158 MET A N 1
ATOM 1220 C CA . MET A 1 158 ? 13.130 -5.926 -19.943 1.00 58.31 158 MET A CA 1
ATOM 1221 C C . MET A 1 158 ? 13.976 -4.857 -20.688 1.00 58.31 158 MET A C 1
ATOM 1223 O O . MET A 1 158 ? 14.905 -5.174 -21.426 1.00 58.31 158 MET A O 1
ATOM 1227 N N . ASN A 1 159 ? 13.699 -3.568 -20.502 1.00 56.56 159 ASN A N 1
ATOM 1228 C CA . ASN A 1 159 ? 14.294 -2.467 -21.261 1.00 56.56 159 ASN A CA 1
ATOM 1229 C C . ASN A 1 159 ? 15.665 -2.057 -20.702 1.00 56.56 159 ASN A C 1
ATOM 1231 O O . ASN A 1 159 ? 16.505 -1.522 -21.424 1.00 56.56 159 ASN A O 1
ATOM 1235 N N . ARG A 1 160 ? 15.922 -2.328 -19.415 1.00 57.41 160 ARG A N 1
ATOM 1236 C CA . ARG A 1 160 ? 17.164 -1.924 -18.730 1.00 57.41 160 ARG A CA 1
ATOM 1237 C C . ARG A 1 160 ? 18.401 -2.731 -19.137 1.00 57.41 160 ARG A C 1
ATOM 1239 O O . ARG A 1 160 ? 19.512 -2.244 -18.963 1.00 57.41 160 ARG A O 1
ATOM 1246 N N . LEU A 1 161 ? 18.229 -3.920 -19.717 1.00 57.81 161 LEU A N 1
ATOM 1247 C CA . LEU A 1 161 ? 19.342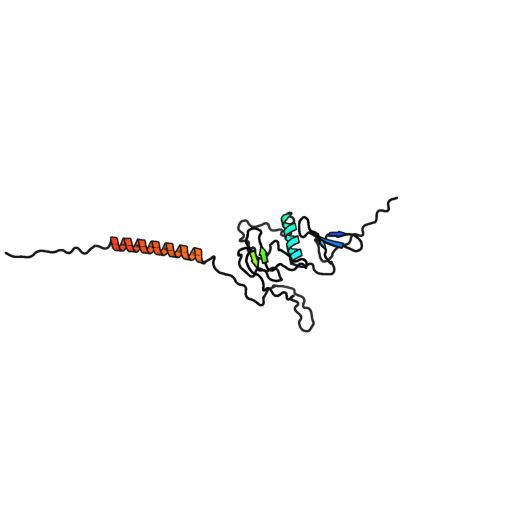 -4.737 -20.221 1.00 57.81 161 LEU A CA 1
ATOM 1248 C C . LEU A 1 161 ? 19.806 -4.317 -21.625 1.00 57.81 161 LEU A C 1
ATOM 1250 O O . LEU A 1 161 ? 20.966 -4.530 -21.973 1.00 57.81 161 LEU A O 1
ATOM 1254 N N . ALA A 1 162 ? 18.944 -3.674 -22.419 1.00 60.44 162 ALA A N 1
ATOM 1255 C CA . ALA A 1 162 ? 19.250 -3.347 -23.811 1.00 60.44 162 ALA A CA 1
ATOM 1256 C C . ALA A 1 162 ? 20.373 -2.300 -23.949 1.00 60.44 162 ALA A C 1
ATOM 1258 O O . ALA A 1 162 ? 21.246 -2.448 -24.801 1.00 60.44 162 ALA A O 1
ATOM 1259 N N . GLY A 1 163 ? 20.406 -1.276 -23.086 1.00 66.81 163 GLY A N 1
ATOM 1260 C CA . GLY A 1 163 ? 21.396 -0.193 -23.175 1.00 66.81 163 GLY A CA 1
ATOM 1261 C C . GLY A 1 163 ? 22.845 -0.656 -22.975 1.00 66.81 163 GLY A C 1
ATOM 1262 O O . GLY A 1 163 ? 23.730 -0.265 -23.736 1.00 66.81 163 GLY A O 1
ATOM 1263 N N . GLY A 1 164 ? 23.085 -1.537 -21.997 1.00 73.62 164 GLY A N 1
ATOM 1264 C CA . GLY A 1 164 ? 24.421 -2.082 -21.725 1.00 73.62 164 GLY A CA 1
ATOM 1265 C C . GLY A 1 164 ? 24.918 -3.019 -22.827 1.00 73.62 164 GLY A C 1
ATOM 1266 O O . GLY A 1 164 ? 26.076 -2.942 -23.235 1.00 73.62 164 GLY A O 1
ATOM 1267 N N . VAL A 1 165 ? 24.027 -3.858 -23.363 1.00 79.69 165 VAL A N 1
ATOM 1268 C CA . VAL A 1 165 ? 24.353 -4.786 -24.457 1.00 79.69 165 VAL A CA 1
ATOM 1269 C C . VAL A 1 165 ? 24.700 -4.022 -25.737 1.00 79.69 165 VAL A C 1
ATOM 1271 O O . VAL A 1 165 ? 25.696 -4.340 -26.385 1.00 79.69 165 VAL A O 1
ATOM 1274 N N . ILE A 1 166 ? 23.943 -2.973 -26.074 1.00 82.75 166 ILE A N 1
ATOM 1275 C CA . ILE A 1 166 ? 24.211 -2.146 -27.260 1.00 82.75 166 ILE A CA 1
ATOM 1276 C C . ILE A 1 166 ? 25.573 -1.445 -27.142 1.00 82.75 166 ILE A C 1
ATOM 1278 O O . ILE A 1 166 ? 26.354 -1.477 -28.093 1.00 82.75 166 ILE A O 1
ATOM 1282 N N . ALA A 1 167 ? 25.903 -0.873 -25.979 1.00 84.38 167 ALA A N 1
ATOM 1283 C CA . ALA A 1 167 ? 27.196 -0.218 -25.764 1.00 84.38 167 ALA A CA 1
ATOM 1284 C C . ALA A 1 167 ? 28.381 -1.190 -25.929 1.00 84.38 167 ALA A C 1
ATOM 1286 O O . ALA A 1 167 ? 29.360 -0.860 -26.599 1.00 84.38 167 ALA A O 1
ATOM 1287 N N . ALA A 1 168 ? 28.275 -2.407 -25.385 1.00 87.75 168 ALA A N 1
ATOM 1288 C CA . ALA A 1 168 ? 29.309 -3.432 -25.529 1.00 87.75 168 ALA A CA 1
ATOM 1289 C C . ALA A 1 168 ? 29.511 -3.853 -26.995 1.00 87.75 168 ALA A C 1
ATOM 1291 O O . ALA A 1 168 ? 30.648 -3.962 -27.456 1.00 87.75 168 ALA A O 1
ATOM 1292 N N . ILE A 1 169 ? 28.420 -4.030 -27.750 1.00 93.31 169 ILE A N 1
ATOM 1293 C CA . ILE A 1 169 ? 28.478 -4.389 -29.175 1.00 93.31 169 ILE A CA 1
ATOM 1294 C C . ILE A 1 169 ? 29.191 -3.299 -29.987 1.00 93.31 169 ILE A C 1
ATOM 1296 O O . ILE A 1 169 ? 30.057 -3.616 -30.801 1.00 93.31 169 ILE A O 1
ATOM 1300 N N . VAL A 1 170 ? 28.883 -2.019 -29.749 1.00 94.06 170 VAL A N 1
ATOM 1301 C CA . VAL A 1 170 ? 29.523 -0.897 -30.462 1.00 94.06 170 VAL A CA 1
ATOM 1302 C C . VAL A 1 170 ? 31.033 -0.872 -30.217 1.00 94.06 170 VAL A C 1
ATOM 1304 O O . VAL A 1 170 ? 31.802 -0.721 -31.165 1.00 94.06 170 VAL A O 1
ATOM 1307 N N . VAL A 1 171 ? 31.476 -1.083 -28.974 1.00 95.44 171 VAL A N 1
ATOM 1308 C CA . VAL A 1 171 ? 32.909 -1.124 -28.636 1.00 95.44 171 VAL A CA 1
ATOM 1309 C C . VAL A 1 171 ? 33.619 -2.269 -29.365 1.00 95.44 171 VAL A C 1
ATOM 1311 O O . VAL A 1 171 ? 34.679 -2.055 -29.952 1.00 95.44 171 VAL A O 1
ATOM 1314 N N . VAL A 1 172 ? 33.022 -3.465 -29.390 1.00 96.25 172 VAL A N 1
ATOM 1315 C CA . VAL A 1 172 ? 33.591 -4.622 -30.101 1.00 96.25 172 VAL A CA 1
ATOM 1316 C C . VAL A 1 172 ? 33.707 -4.346 -31.603 1.00 96.25 172 VAL A C 1
ATOM 1318 O O . VAL A 1 172 ? 34.756 -4.607 -32.191 1.00 96.25 172 VAL A O 1
ATOM 1321 N N . LEU A 1 173 ? 32.676 -3.763 -32.224 1.00 96.44 173 LEU A N 1
ATOM 1322 C CA . LEU A 1 173 ? 32.701 -3.427 -33.651 1.00 96.44 173 LEU A CA 1
ATOM 1323 C C . LEU A 1 173 ? 33.783 -2.393 -33.994 1.00 96.44 173 LEU A C 1
ATOM 1325 O O . LEU A 1 173 ? 34.459 -2.541 -35.012 1.00 96.44 173 LEU A O 1
ATOM 1329 N N . LEU A 1 174 ? 33.995 -1.384 -33.142 1.00 96.50 174 LEU A N 1
ATOM 1330 C CA . LEU A 1 174 ? 35.051 -0.387 -33.343 1.00 96.50 174 LEU A CA 1
ATOM 1331 C C . LEU A 1 174 ? 36.455 -1.002 -33.258 1.00 96.50 174 LEU A C 1
ATOM 1333 O O . LEU A 1 174 ? 37.309 -0.684 -34.086 1.00 96.50 174 LEU A O 1
ATOM 1337 N N . ILE A 1 175 ? 36.686 -1.914 -32.308 1.00 97.00 175 ILE A N 1
ATOM 1338 C CA . ILE A 1 175 ? 37.968 -2.623 -32.171 1.00 97.00 175 ILE A CA 1
ATOM 1339 C C . ILE A 1 175 ? 38.244 -3.484 -33.411 1.00 97.00 175 ILE A C 1
ATOM 1341 O O . ILE A 1 175 ? 39.347 -3.444 -33.958 1.00 97.00 175 ILE A O 1
ATOM 1345 N N . VAL A 1 176 ? 37.241 -4.225 -33.895 1.00 96.75 176 VAL A N 1
ATOM 1346 C CA . VAL A 1 176 ? 37.368 -5.063 -35.100 1.00 96.75 176 VAL A CA 1
ATOM 1347 C C . VAL A 1 176 ? 37.635 -4.211 -36.345 1.00 96.75 176 VAL A C 1
ATOM 1349 O O . VAL A 1 176 ? 38.514 -4.549 -37.138 1.00 96.75 176 VAL A O 1
ATOM 1352 N N . ALA A 1 177 ? 36.934 -3.085 -36.506 1.00 96.19 177 ALA A N 1
ATOM 1353 C CA . ALA A 1 177 ? 37.137 -2.175 -37.633 1.00 96.19 177 ALA A CA 1
ATOM 1354 C C . ALA A 1 177 ? 38.544 -1.554 -37.634 1.00 96.19 177 ALA A C 1
ATOM 1356 O O . ALA A 1 177 ? 39.203 -1.524 -38.674 1.00 96.19 177 ALA A O 1
ATOM 1357 N N . ALA A 1 178 ? 39.034 -1.112 -36.470 1.00 95.94 178 ALA A N 1
ATOM 1358 C CA . ALA A 1 178 ? 40.396 -0.602 -36.327 1.00 95.94 178 ALA A CA 1
ATOM 1359 C C . ALA A 1 178 ? 41.444 -1.683 -36.647 1.00 95.94 178 ALA A C 1
ATOM 1361 O O . ALA A 1 178 ? 42.402 -1.419 -37.375 1.00 95.94 178 ALA A O 1
ATOM 1362 N N . GLY A 1 179 ? 41.231 -2.916 -36.172 1.00 95.38 179 GLY A N 1
ATOM 1363 C CA . GLY A 1 179 ? 42.091 -4.058 -36.485 1.00 95.38 179 GLY A CA 1
ATOM 1364 C C . GLY A 1 179 ? 42.152 -4.366 -37.984 1.00 95.38 179 GLY A C 1
ATOM 1365 O O . GLY A 1 179 ? 43.239 -4.533 -38.536 1.00 95.38 179 GLY A O 1
ATOM 1366 N N . LEU A 1 180 ? 41.004 -4.373 -38.669 1.00 94.75 180 LEU A N 1
ATOM 1367 C CA . LEU A 1 180 ? 40.931 -4.582 -40.119 1.00 94.75 180 LEU A CA 1
ATOM 1368 C C . LEU A 1 180 ? 41.623 -3.462 -40.908 1.00 94.75 180 LEU A C 1
ATOM 1370 O O . LEU A 1 180 ? 42.350 -3.751 -41.857 1.00 94.75 180 LEU A O 1
ATOM 1374 N N . LEU A 1 181 ? 41.453 -2.198 -40.512 1.00 93.75 181 LEU 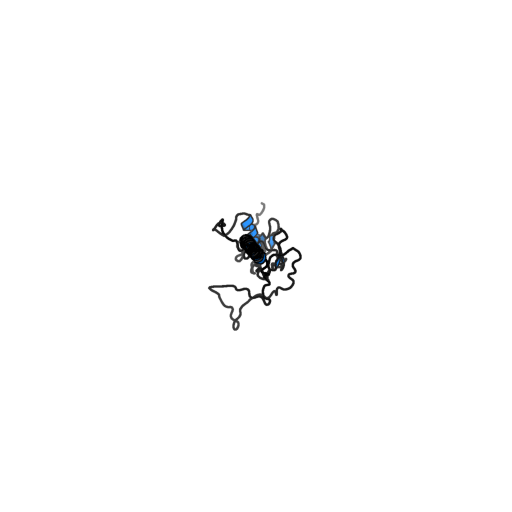A N 1
ATOM 1375 C CA . LEU A 1 181 ? 42.127 -1.063 -41.155 1.00 93.75 181 LEU A CA 1
ATOM 1376 C C . LEU A 1 181 ? 43.653 -1.168 -41.050 1.00 93.75 181 LEU A C 1
ATOM 1378 O O . LEU A 1 181 ? 44.357 -0.965 -42.043 1.00 93.75 181 LEU A O 1
ATOM 1382 N N . LEU A 1 182 ? 44.167 -1.538 -39.875 1.00 92.69 182 LEU A N 1
ATOM 1383 C CA . LEU A 1 182 ? 45.600 -1.758 -39.675 1.00 92.69 182 LEU A CA 1
ATOM 1384 C C . LEU A 1 182 ? 46.115 -2.931 -40.520 1.00 92.69 182 LEU A C 1
ATOM 1386 O O . LEU A 1 182 ? 47.147 -2.796 -41.179 1.00 92.69 182 LEU A O 1
ATOM 1390 N N . LEU A 1 183 ? 45.377 -4.043 -40.581 1.00 89.06 183 LEU A N 1
ATOM 1391 C CA . LEU A 1 183 ? 45.726 -5.199 -41.417 1.00 89.06 183 LEU A CA 1
ATOM 1392 C C . LEU A 1 183 ? 45.765 -4.860 -42.913 1.00 89.06 183 LEU A C 1
ATOM 1394 O O . LEU A 1 183 ? 46.697 -5.254 -43.606 1.00 89.06 183 LEU A O 1
ATOM 1398 N N . VAL A 1 184 ? 44.797 -4.092 -43.418 1.00 87.94 184 VAL A N 1
ATOM 1399 C CA . VAL A 1 184 ? 44.778 -3.667 -44.827 1.00 87.94 184 VAL A CA 1
ATOM 1400 C C . VAL A 1 184 ? 45.908 -2.678 -45.127 1.00 87.94 184 VAL A C 1
ATOM 1402 O O . VAL A 1 184 ? 46.539 -2.769 -46.177 1.00 87.94 184 VAL A O 1
ATOM 1405 N N . SER A 1 185 ? 46.199 -1.749 -44.210 1.00 81.00 185 SER A N 1
ATOM 1406 C CA . SER A 1 185 ? 47.270 -0.755 -44.394 1.00 81.00 185 SER A CA 1
ATOM 1407 C C . SER A 1 185 ? 48.680 -1.355 -44.341 1.00 81.00 185 SER A C 1
ATOM 1409 O O . SER A 1 185 ? 49.583 -0.864 -45.016 1.00 81.00 185 SER A O 1
ATOM 1411 N N . SER A 1 186 ? 48.858 -2.430 -43.570 1.00 79.38 186 SER A N 1
ATOM 1412 C CA . SER A 1 186 ? 50.115 -3.176 -43.464 1.00 79.38 186 SER A CA 1
ATOM 1413 C C . SER A 1 186 ? 50.260 -4.264 -44.526 1.00 79.38 186 SER A C 1
ATOM 1415 O O . SER A 1 186 ? 51.337 -4.850 -44.644 1.00 79.38 186 SER A O 1
ATOM 1417 N N . TRP A 1 187 ? 49.221 -4.510 -45.335 1.00 71.25 187 TRP A N 1
ATOM 1418 C CA . TRP A 1 187 ? 49.306 -5.452 -46.440 1.00 71.25 187 TRP A CA 1
ATOM 1419 C C . TRP A 1 187 ? 50.250 -4.898 -47.519 1.00 71.25 187 TRP A C 1
ATOM 1421 O O . TRP A 1 187 ? 49.974 -3.838 -48.095 1.00 71.25 187 TRP A O 1
ATOM 1431 N N . PRO A 1 188 ? 51.361 -5.588 -47.835 1.00 67.56 188 PRO A N 1
ATOM 1432 C CA . PRO A 1 188 ? 52.283 -5.141 -48.867 1.00 67.56 188 PRO A CA 1
ATOM 1433 C C . PRO A 1 188 ? 51.548 -5.047 -50.206 1.00 67.56 188 PRO A C 1
ATOM 1435 O O . PRO A 1 188 ? 51.008 -6.040 -50.699 1.00 67.56 188 PRO A O 1
ATOM 1438 N N . ARG A 1 189 ? 51.522 -3.858 -50.821 1.00 66.62 189 ARG A N 1
ATOM 1439 C CA . ARG A 1 189 ? 51.054 -3.728 -52.207 1.00 66.62 189 ARG A CA 1
ATOM 1440 C C . ARG A 1 189 ? 52.033 -4.491 -53.112 1.00 66.62 189 ARG A C 1
ATOM 1442 O O . ARG A 1 189 ? 53.232 -4.215 -53.034 1.00 66.62 189 ARG A O 1
ATOM 1449 N N . PRO A 1 190 ? 51.577 -5.429 -53.963 1.00 59.47 190 PRO A N 1
ATOM 1450 C CA . PRO A 1 190 ? 52.468 -6.146 -54.867 1.00 59.47 190 PRO A CA 1
ATOM 1451 C C . PRO A 1 190 ? 53.156 -5.157 -55.818 1.00 59.47 190 PRO A C 1
ATOM 1453 O O . PRO A 1 190 ? 52.508 -4.438 -56.577 1.00 59.47 190 PRO A O 1
ATOM 1456 N N . GLN A 1 191 ? 54.486 -5.108 -55.757 1.00 55.28 191 GLN A N 1
ATOM 1457 C CA . GLN A 1 191 ? 55.323 -4.283 -56.621 1.00 55.28 191 GLN A CA 1
ATOM 1458 C C . GLN A 1 191 ? 55.344 -4.904 -58.026 1.00 55.28 191 GLN A C 1
ATOM 1460 O O . GLN A 1 191 ? 56.037 -5.892 -58.270 1.00 55.28 191 GLN A O 1
ATOM 1465 N N . SER A 1 192 ? 54.580 -4.342 -58.968 1.00 55.75 192 SER A N 1
ATOM 1466 C CA . SER A 1 192 ? 54.663 -4.708 -60.387 1.00 55.75 192 SER A CA 1
ATOM 1467 C C . SER A 1 192 ? 56.025 -4.284 -60.949 1.00 55.75 192 SER A C 1
ATOM 1469 O O . SER A 1 192 ? 56.230 -3.135 -61.344 1.00 55.75 192 SER A O 1
ATOM 1471 N N . ARG A 1 193 ? 56.984 -5.214 -60.950 1.00 43.91 193 ARG A N 1
ATOM 1472 C CA . ARG A 1 193 ? 58.321 -5.048 -61.528 1.00 43.91 193 ARG A CA 1
ATOM 1473 C C . ARG A 1 193 ? 58.263 -5.289 -63.040 1.00 43.91 193 ARG A C 1
ATOM 1475 O O . ARG A 1 193 ? 58.521 -6.402 -63.492 1.00 43.91 193 ARG A O 1
ATOM 1482 N N . TRP A 1 194 ? 57.959 -4.253 -63.820 1.00 48.84 194 TRP A N 1
ATOM 1483 C CA . TRP A 1 194 ? 58.152 -4.280 -65.273 1.00 48.84 194 TRP A CA 1
ATOM 1484 C C . TRP A 1 194 ? 59.656 -4.229 -65.575 1.00 48.84 194 TRP A C 1
ATOM 1486 O O . TRP A 1 194 ? 60.276 -3.168 -65.566 1.00 48.84 194 TRP A O 1
ATOM 1496 N N . LYS A 1 195 ? 60.268 -5.401 -65.775 1.00 48.94 195 LYS A N 1
ATOM 1497 C CA . LYS A 1 195 ? 61.589 -5.521 -66.402 1.00 48.94 195 LYS A CA 1
ATOM 1498 C C . LYS A 1 195 ? 61.395 -5.405 -67.915 1.00 48.94 195 LYS A C 1
ATOM 1500 O O . LYS A 1 195 ? 60.819 -6.306 -68.514 1.00 48.94 195 LYS A O 1
ATOM 1505 N N . TRP A 1 196 ? 61.881 -4.318 -68.508 1.00 43.75 196 TRP A N 1
ATOM 1506 C CA . TRP A 1 196 ? 62.035 -4.193 -69.957 1.00 43.75 196 TRP A CA 1
ATOM 1507 C C . TRP A 1 196 ? 63.148 -5.138 -70.439 1.00 43.75 196 TRP A C 1
ATOM 1509 O O . TRP A 1 196 ? 64.266 -5.087 -69.929 1.00 43.75 196 TRP A O 1
ATOM 1519 N N . TRP A 1 197 ? 62.818 -6.007 -71.395 1.00 45.44 197 TRP A N 1
ATOM 1520 C CA . TRP A 1 197 ? 63.746 -6.756 -72.245 1.00 45.44 197 TRP A CA 1
ATOM 1521 C C . TRP A 1 197 ? 63.463 -6.337 -73.694 1.00 45.44 197 TRP A C 1
ATOM 1523 O O . TRP A 1 197 ? 62.342 -6.517 -74.156 1.00 45.44 197 TRP A O 1
ATOM 1533 N N . HIS A 1 198 ? 64.465 -5.769 -74.361 1.00 52.00 198 HIS A N 1
ATOM 1534 C CA . HIS A 1 198 ? 64.656 -5.642 -75.818 1.00 52.00 198 HIS A CA 1
ATOM 1535 C C . HIS A 1 198 ? 66.120 -5.162 -75.962 1.00 52.00 198 HIS A C 1
ATOM 1537 O O . HIS A 1 198 ? 66.451 -4.151 -75.349 1.00 52.00 198 HIS A O 1
ATOM 1543 N N . SER A 1 199 ? 67.102 -5.951 -76.440 1.00 59.81 199 SER A N 1
ATOM 1544 C CA . SER A 1 199 ? 67.390 -6.338 -77.847 1.00 59.81 199 SER A CA 1
ATOM 1545 C C . SER A 1 199 ? 67.102 -5.152 -78.772 1.00 59.81 199 SER A C 1
ATOM 1547 O O . SER A 1 199 ? 65.936 -4.791 -78.893 1.00 59.81 199 SER A O 1
ATOM 1549 N N . ASP A 1 200 ? 68.071 -4.428 -79.333 1.00 55.94 200 ASP A N 1
ATOM 1550 C CA . ASP A 1 200 ? 69.362 -4.833 -79.918 1.00 55.94 200 ASP A CA 1
ATOM 1551 C C . ASP A 1 200 ? 70.537 -3.883 -79.605 1.00 55.94 200 ASP A C 1
ATOM 1553 O O . ASP A 1 200 ? 70.285 -2.731 -79.177 1.00 55.94 200 ASP A O 1
#

Solvent-accessible surface area (backbone atoms only — not comparable to full-atom values): 13010 Å² total; per-residue (Å²): 134,86,82,76,77,79,72,60,86,47,80,50,85,83,38,89,76,48,52,49,49,46,88,77,73,49,31,28,34,53,51,50,98,88,43,69,45,77,55,61,64,92,50,85,78,41,65,34,48,54,41,19,28,51,42,48,34,40,75,70,74,58,55,88,67,88,70,76,87,60,96,82,60,81,74,77,70,67,82,72,63,72,60,53,54,43,98,86,24,44,41,39,35,61,37,64,70,92,70,59,39,20,30,29,26,34,66,84,59,43,69,42,42,55,78,40,51,78,83,68,83,48,96,80,59,78,78,80,80,88,73,78,66,60,96,87,43,77,75,87,81,94,78,84,82,85,75,87,80,64,100,64,82,66,60,74,77,80,62,81,59,51,63,62,53,52,54,53,50,53,54,52,52,51,53,52,51,53,52,51,52,51,52,60,71,68,49,80,77,83,80,83,78,83,77,89,83,78,89,133

Organism: NCBI:txid183150

Foldseek 3Di:
DPPDPDWPDDDQPQDPQWDWGHVVTWIWHDLAPPDTQTDDSVDHQAPLSVLSSQVRCVVVVNHPDPDDDDPPDPPPVFPHDNFDADSSNFGDQWGDDVPQWIFGAARNRGTQEGTDGPPDDRPDHDNDDDFDDDPNDGDDDDDDPDDDDTPDHRDYDPPVVVVVVVVVVVVVVVVVVVVVVVVVVPPDDDPPDPDDDDDD

Sequence (200 aa):
MVVGASAQDCKCENMKWASCTGPPCQCTIPLTRDVDQPIDCSKLVPKCFLMKVEMLRRSKGQDTRTVGKPEEGFVDNDGIYDPECESDGKFKAKQCNNTEECWCVNSAGVRRTEKEGPNINCDKLDQNKFAPMVGGQKLNFTNILVYYVDVEPPTFKMNRLAGGVIAAIVVVLLIVAAGLLLLVSSWPRPQSRWKWWHSD

InterPro domains:
  IPR000716 Thyroglobulin type-1 [PF00086] (70-119)
  IPR000716 Thyroglobulin type-1 [PS00484] (81-109)
  IPR000716 Thyroglobulin type-1 [PS51162] (45-122)
  IPR000716 Thyroglobulin type-1 [SM00211] (82-126)
  IPR000716 Thyroglobulin type-1 [cd00191] (47-122)
  IPR036857 Thyroglobulin type-1 superfamily [G3DSA:4.10.800.10] (54-126)
  IPR036857 Thyroglobulin type-1 superfamily [SSF57610] (9-123)
  IPR043406 Transmembrane glycoprotein EPCAM/Trop-2 [PTHR14168] (5-125)